Protein AF-A0A9P3KGU1-F1 (afdb_monomer_lite)

pLDDT: mean 82.32, std 16.44, range [38.66, 97.94]

Sequence (308 aa):
MDELFSKAIDALDSSLNEFPSSSADAAAAAAAAGGTSAAAASATASLLQDMEALQDATLPPSAIDAAKRVLSAWEEIDLEGKKSAWDALGLAISQHQETSSKNRRSLAEQTKAFKSSGGEKKDFAPLLKAYQAEIDSITKRAKHAEGAYLGVYQALYDAPDVLPLLRSFVPVATRVAGAEQEARRLRQEMEIVRADAAAAKALQVAMHRLQERNTELEEHLGEKVREAVEEKAVEMEARMGVFRQREAELEARIREGLENLAAMQRANEAMQGVVFEANARMEEERASKQHEIDGLMEEIERSQVRRV

Foldseek 3Di:
DVVVVVVVVVVVVVVVVPDDPPPPVVVVVVVVVCVVVVVVVVVVVVVVVVVVVVLVPADPPVNLVVLVVVLVVLVVPPLVVCLVVLVVVLVVLVVVVVVLVVVVVVVVVVVVVCVVVPPDDPVVVVVVVVVVVVSVVVVVVSVVVSVVSVVVSVVSVPDDRCNVVSVVVSVVSVVVNVVSVVVVVVVVVVVVVVVVVVVVVVVVVVVVVVVVVVVVVVVVVVVVVVVVVVVVVVVVVVVVVVVVVVVVVVVVVVVVVVVVVVVVVVVVVVVVVVVVVVVVVVVVVVVVVVVVVVVVVVVVVVVVVVVD

Radius of gyration: 75.5 Å; chains: 1; bounding box: 164×42×224 Å

Secondary structure (DSSP, 8-state):
-HHHHHHHHHHHHHHHH-S---HHHHHHHHHHH-TTHHHHHHHHHHHHHHHHHHHS-PPPHHHHHHHHHHHHHHHHH-HHHHHHHHHHHHHHHHHHHHHHHHHHHHHHHHHHHHHHTT---TTHHHHHHHHHHHHHHHHHHHHHHHHHHHHHHHHHHSS---HHHHHHHHHHHHHHHHHHHHHHHHHHHHHHHHHHHHHHHHHHHHHHHHHHHHHHHHHHHHHHHHHHHHHHHHHHHHHHHHHHHHHHHHHHHHHHHHHHHHHHHHHHHHHHHHHHHHHHHHHHHHHHHHHHHHHHHHHHHHHHHTT-

Structure (mmCIF, N/CA/C/O backbone):
data_AF-A0A9P3KGU1-F1
#
_entry.id   AF-A0A9P3KGU1-F1
#
loop_
_atom_site.group_PDB
_atom_site.id
_atom_site.type_symbol
_atom_site.label_atom_id
_atom_site.label_alt_id
_atom_site.label_comp_id
_atom_site.label_asym_id
_atom_site.label_entity_id
_atom_site.label_seq_id
_atom_site.pdbx_PDB_ins_code
_atom_site.Cartn_x
_atom_site.Cartn_y
_atom_site.Cartn_z
_atom_site.occupancy
_atom_site.B_iso_or_equiv
_atom_site.auth_seq_id
_atom_site.auth_comp_id
_atom_site.auth_asym_id
_atom_site.auth_atom_id
_atom_site.pdbx_PDB_model_num
ATOM 1 N N . MET A 1 1 ? 30.149 28.097 -53.563 1.00 54.81 1 MET A N 1
ATOM 2 C CA . MET A 1 1 ? 29.763 26.883 -52.811 1.00 54.81 1 MET A CA 1
ATOM 3 C C . MET A 1 1 ? 29.022 27.248 -51.531 1.00 54.81 1 MET A C 1
ATOM 5 O O . MET A 1 1 ? 27.990 26.642 -51.284 1.00 54.81 1 MET A O 1
ATOM 9 N N . ASP A 1 2 ? 29.445 28.288 -50.808 1.00 61.78 2 ASP A N 1
ATOM 10 C CA . ASP A 1 2 ? 28.830 28.670 -49.523 1.00 61.78 2 ASP A CA 1
ATOM 11 C C . ASP A 1 2 ? 27.379 29.183 -49.611 1.00 61.78 2 ASP A C 1
ATOM 13 O O . ASP A 1 2 ? 26.556 28.832 -48.772 1.00 61.78 2 ASP A O 1
ATOM 17 N N . GLU A 1 3 ? 27.001 29.926 -50.659 1.00 65.31 3 GLU A N 1
ATOM 18 C CA . GLU A 1 3 ? 25.617 30.428 -50.798 1.00 65.31 3 GLU A CA 1
ATOM 19 C C . GLU A 1 3 ? 24.579 29.332 -51.088 1.00 65.31 3 GLU A C 1
ATOM 21 O O . GLU A 1 3 ? 23.423 29.445 -50.681 1.00 65.31 3 GLU A O 1
ATOM 26 N N . LEU A 1 4 ? 24.974 28.263 -51.787 1.00 64.44 4 LEU A N 1
ATOM 27 C CA . LEU A 1 4 ? 24.085 27.131 -52.074 1.00 64.44 4 LEU A CA 1
ATOM 28 C C . LEU A 1 4 ? 23.895 26.251 -50.837 1.00 64.44 4 LEU A C 1
ATOM 30 O O . LEU A 1 4 ? 22.791 25.770 -50.597 1.00 64.44 4 LEU A O 1
ATOM 34 N N . PHE A 1 5 ? 24.943 26.102 -50.024 1.00 67.50 5 PHE A N 1
ATOM 35 C CA . PHE A 1 5 ? 24.857 25.410 -48.741 1.00 67.50 5 PHE A CA 1
ATOM 36 C C . PHE A 1 5 ? 24.010 26.181 -47.726 1.00 67.50 5 PHE A C 1
ATOM 38 O O . PHE A 1 5 ? 23.178 25.571 -47.062 1.00 67.50 5 PHE A O 1
ATOM 45 N N . SER A 1 6 ? 24.141 27.511 -47.657 1.00 76.25 6 SER A N 1
ATOM 46 C CA . SER A 1 6 ? 23.301 28.331 -46.771 1.00 76.25 6 SER A CA 1
ATOM 47 C C . SER A 1 6 ? 21.823 28.241 -47.155 1.00 76.25 6 SER A C 1
ATOM 49 O O . SER A 1 6 ? 20.983 28.008 -46.296 1.00 76.25 6 SER A O 1
ATOM 51 N N . LYS A 1 7 ? 21.501 28.316 -48.454 1.00 73.38 7 LYS A N 1
ATOM 52 C CA . LYS A 1 7 ? 20.115 28.169 -48.932 1.00 73.38 7 LYS A CA 1
ATOM 53 C C . LYS A 1 7 ? 19.530 26.781 -48.671 1.00 73.38 7 LYS A C 1
ATOM 55 O O . LYS A 1 7 ? 18.332 26.673 -48.435 1.00 73.38 7 LYS A O 1
ATOM 60 N N . ALA A 1 8 ? 20.348 25.731 -48.715 1.00 67.12 8 ALA A N 1
ATOM 61 C CA . ALA A 1 8 ? 19.908 24.377 -48.390 1.00 67.12 8 ALA A CA 1
ATOM 62 C C . ALA A 1 8 ? 19.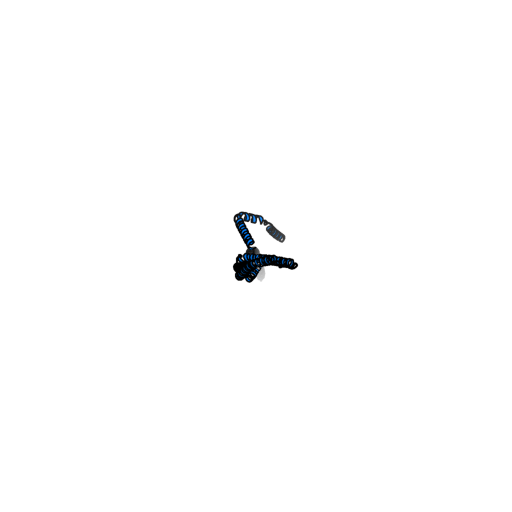626 24.205 -46.889 1.00 67.12 8 ALA A C 1
ATOM 64 O O . ALA A 1 8 ? 18.693 23.493 -46.530 1.00 67.12 8 ALA A O 1
ATOM 65 N N . ILE A 1 9 ? 20.393 24.879 -46.026 1.00 71.94 9 ILE A N 1
ATOM 66 C CA . ILE A 1 9 ? 20.179 24.886 -44.573 1.00 71.94 9 ILE A CA 1
ATOM 67 C C . ILE A 1 9 ? 18.927 25.697 -44.221 1.00 71.94 9 ILE A C 1
ATOM 69 O O . ILE A 1 9 ? 18.077 25.191 -43.495 1.00 71.94 9 ILE A O 1
ATOM 73 N N . ASP A 1 10 ? 18.748 26.880 -44.813 1.00 72.56 10 ASP A N 1
ATOM 74 C CA . ASP A 1 10 ? 17.560 27.715 -44.591 1.00 72.56 10 ASP A CA 1
ATOM 75 C C . ASP A 1 10 ? 16.274 27.037 -45.102 1.00 72.56 10 ASP A C 1
ATOM 77 O O . ASP A 1 10 ? 15.217 27.141 -44.481 1.00 72.56 10 ASP A O 1
ATOM 81 N N . ALA A 1 11 ? 16.354 26.285 -46.207 1.00 66.75 11 ALA A N 1
ATOM 82 C CA . ALA A 1 11 ? 15.237 25.478 -46.703 1.00 66.75 11 ALA A CA 1
ATOM 83 C C . ALA A 1 11 ? 14.917 24.285 -45.782 1.00 66.75 11 ALA A C 1
ATOM 85 O O . ALA A 1 11 ? 13.748 23.929 -45.630 1.00 66.75 11 ALA A O 1
ATOM 86 N N . LEU A 1 12 ? 15.932 23.690 -45.142 1.00 61.25 12 LEU A N 1
ATOM 87 C CA . LEU A 1 12 ? 15.746 22.621 -44.158 1.00 61.25 12 LEU A CA 1
ATOM 88 C C . LEU A 1 12 ? 15.083 23.150 -42.878 1.00 61.25 12 LEU A C 1
ATOM 90 O O . LEU A 1 12 ? 14.168 22.517 -42.359 1.00 61.25 12 LEU A O 1
ATOM 94 N N . ASP A 1 13 ? 15.504 24.325 -42.406 1.00 59.25 13 ASP A N 1
ATOM 95 C CA . ASP A 1 13 ? 14.960 24.963 -41.203 1.00 59.25 13 ASP A CA 1
ATOM 96 C C . ASP A 1 13 ? 13.535 25.494 -41.433 1.00 59.25 13 ASP A C 1
ATOM 98 O O . ASP A 1 13 ? 12.657 25.336 -40.583 1.00 59.25 13 ASP A O 1
ATOM 102 N N . SER A 1 14 ? 13.250 26.026 -42.629 1.00 59.38 14 SER A N 1
ATOM 103 C CA . SER A 1 14 ? 11.888 26.415 -43.022 1.00 59.38 14 SER A CA 1
ATOM 104 C C . SER A 1 14 ? 10.960 25.200 -43.137 1.00 59.38 14 SER A C 1
ATOM 106 O O . SER A 1 14 ? 9.802 25.273 -42.731 1.00 59.38 14 SER A O 1
ATOM 108 N N . SER A 1 15 ? 11.471 24.057 -43.614 1.00 51.00 15 SER A N 1
ATOM 109 C CA . SER A 1 15 ? 10.729 22.790 -43.664 1.00 51.00 15 SER A CA 1
ATOM 110 C C . SER A 1 15 ? 10.495 22.176 -42.278 1.00 51.00 15 SER A C 1
ATOM 112 O O . SER A 1 15 ? 9.557 21.393 -42.124 1.00 51.00 15 SER A O 1
ATOM 114 N N . LEU A 1 16 ? 11.323 22.498 -41.278 1.00 47.47 16 LEU A N 1
ATOM 115 C CA . LEU A 1 16 ? 11.105 22.085 -39.890 1.00 47.47 16 LEU A CA 1
ATOM 116 C C . LEU A 1 16 ? 10.052 22.949 -39.173 1.00 47.47 16 LEU A C 1
ATOM 118 O O . LEU A 1 16 ? 9.434 22.469 -38.223 1.00 47.47 16 LEU A O 1
ATOM 122 N N . ASN A 1 17 ? 9.818 24.184 -39.634 1.00 47.97 17 ASN A N 1
ATOM 123 C CA . ASN A 1 17 ? 8.899 25.144 -39.009 1.00 47.97 17 ASN A CA 1
ATOM 124 C C . ASN A 1 17 ? 7.489 25.200 -39.632 1.00 47.97 17 ASN A C 1
ATOM 126 O O . ASN A 1 17 ? 6.603 25.830 -39.058 1.00 47.97 17 ASN A O 1
ATOM 130 N N . GLU A 1 18 ? 7.247 24.532 -40.764 1.00 44.38 18 GLU A N 1
ATOM 131 C CA . GLU A 1 18 ? 5.931 24.465 -41.431 1.00 44.38 18 GLU A CA 1
ATOM 132 C C . GLU A 1 18 ? 5.152 23.167 -41.150 1.00 44.38 18 GLU A C 1
ATOM 134 O O . GLU A 1 18 ? 4.309 22.745 -41.943 1.00 44.38 18 GLU A O 1
ATOM 139 N N . PHE A 1 19 ? 5.367 22.531 -39.996 1.00 39.59 19 PHE A N 1
ATOM 140 C CA . PHE A 1 19 ? 4.433 21.506 -39.531 1.00 39.59 19 PHE A CA 1
ATOM 141 C C . PHE A 1 19 ? 3.296 22.145 -38.724 1.00 39.59 19 PHE A C 1
ATOM 143 O O . PHE A 1 19 ? 3.554 22.849 -37.744 1.00 39.59 19 PHE A O 1
ATOM 150 N N . PRO A 1 20 ? 2.026 21.908 -39.102 1.00 40.84 20 PRO A N 1
ATOM 151 C CA . PRO A 1 20 ? 0.890 22.506 -38.428 1.00 40.84 20 PRO A CA 1
ATOM 152 C C . PRO A 1 20 ? 0.842 22.017 -36.981 1.00 40.84 20 PRO A C 1
ATOM 154 O O . PRO A 1 20 ? 0.721 20.825 -36.695 1.00 40.84 20 PRO A O 1
ATOM 157 N N . SER A 1 21 ? 0.896 22.973 -36.061 1.00 48.22 21 SER A N 1
ATOM 158 C CA . SER A 1 21 ? 0.537 22.847 -34.655 1.00 48.22 21 SER A CA 1
ATOM 159 C C . SER A 1 21 ? -0.955 22.524 -34.520 1.00 48.22 21 SER A C 1
ATOM 161 O O . SER A 1 21 ? -1.756 23.345 -34.089 1.00 48.22 21 SER A O 1
ATOM 163 N N . SER A 1 22 ? -1.352 21.305 -34.883 1.00 46.66 22 SER A N 1
ATOM 164 C CA . SER A 1 22 ? -2.697 20.794 -34.629 1.00 46.66 22 SER A CA 1
ATOM 165 C C . SER A 1 22 ? -2.636 19.535 -33.769 1.00 46.66 22 SER A C 1
ATOM 167 O O . SER A 1 22 ? -2.909 18.417 -34.197 1.00 46.66 22 SER A O 1
ATOM 169 N N . SER A 1 23 ? -2.322 19.741 -32.486 1.00 46.16 23 SER A N 1
ATOM 170 C CA . SER A 1 23 ? -2.832 18.860 -31.428 1.00 46.16 23 SER A CA 1
ATOM 171 C C . SER A 1 23 ? -4.353 19.020 -31.245 1.00 46.16 23 SER A C 1
ATOM 173 O O . SER A 1 23 ? -4.970 18.233 -30.531 1.00 46.16 23 SER A O 1
ATOM 175 N N . ALA A 1 24 ? -4.966 20.005 -31.916 1.00 45.81 24 ALA A N 1
ATOM 176 C CA . ALA A 1 24 ? -6.397 20.277 -31.900 1.00 45.81 24 ALA A CA 1
ATOM 177 C C . ALA A 1 24 ? -7.207 19.295 -32.774 1.00 45.81 24 ALA A C 1
ATOM 179 O O . ALA A 1 24 ? -8.237 18.802 -32.318 1.00 45.81 24 ALA A O 1
ATOM 180 N N . ASP A 1 25 ? -6.726 18.917 -33.964 1.00 42.12 25 ASP A N 1
ATOM 181 C CA . ASP A 1 25 ? -7.473 18.024 -34.870 1.00 42.12 25 ASP A CA 1
ATOM 182 C C . ASP A 1 25 ? -7.283 16.537 -34.539 1.00 42.12 25 ASP A C 1
ATOM 184 O O . ASP A 1 25 ? -8.211 15.741 -34.694 1.00 42.12 25 ASP A O 1
ATOM 188 N N . ALA A 1 26 ? -6.129 16.156 -33.978 1.00 41.22 26 ALA A N 1
ATOM 189 C CA . ALA A 1 26 ? -5.926 14.807 -33.443 1.00 41.22 26 ALA A CA 1
ATOM 190 C C . ALA A 1 26 ? -6.773 14.556 -32.176 1.00 41.22 26 ALA A C 1
ATOM 192 O O . ALA A 1 26 ? -7.273 13.448 -31.971 1.00 41.22 26 ALA A O 1
ATOM 193 N N . ALA A 1 27 ? -6.998 15.592 -31.355 1.00 42.75 27 ALA A N 1
ATOM 194 C CA . ALA A 1 27 ? -7.889 15.522 -30.198 1.00 42.75 27 ALA A CA 1
ATOM 195 C C . ALA A 1 27 ? -9.378 15.506 -30.603 1.00 42.75 27 ALA A C 1
ATOM 197 O O . ALA A 1 27 ? -10.166 14.774 -30.002 1.00 42.75 27 ALA A O 1
ATOM 198 N N . ALA A 1 28 ? -9.765 16.238 -31.655 1.00 40.16 28 ALA A N 1
ATOM 199 C CA . ALA A 1 28 ? -11.139 16.255 -32.165 1.00 40.16 28 ALA A CA 1
ATOM 200 C C . ALA A 1 28 ? -11.545 14.931 -32.846 1.00 40.16 28 ALA A C 1
ATOM 202 O O . ALA A 1 28 ? -12.667 14.457 -32.654 1.00 40.16 28 ALA A O 1
ATOM 203 N N . ALA A 1 29 ? -10.627 14.278 -33.570 1.00 38.66 29 ALA A N 1
ATOM 204 C CA . ALA A 1 29 ? -10.878 12.973 -34.187 1.00 38.66 29 ALA A CA 1
ATOM 205 C C . ALA A 1 29 ? -10.942 11.822 -33.159 1.00 38.66 29 ALA A C 1
ATOM 207 O O . ALA A 1 29 ? -11.739 10.896 -33.318 1.00 38.66 29 ALA A O 1
ATOM 208 N N . ALA A 1 30 ? -10.174 11.900 -32.063 1.00 40.41 30 ALA A N 1
ATOM 209 C CA . ALA A 1 30 ? -10.255 10.935 -30.961 1.00 40.41 30 ALA A CA 1
ATOM 210 C C . ALA A 1 30 ? -11.527 11.113 -30.102 1.00 40.41 30 ALA A C 1
ATOM 212 O O . ALA A 1 30 ? -12.079 10.129 -29.604 1.00 40.41 30 ALA A O 1
ATOM 213 N N . ALA A 1 31 ? -12.041 12.344 -29.974 1.00 40.78 31 ALA A N 1
ATOM 214 C CA . ALA A 1 31 ? -13.275 12.642 -29.242 1.00 40.78 31 ALA A CA 1
ATOM 215 C C . ALA A 1 31 ? -14.547 12.137 -29.956 1.00 40.78 31 ALA A C 1
ATOM 217 O O . ALA A 1 31 ? -15.504 11.739 -29.292 1.00 40.78 31 ALA A O 1
ATOM 218 N N . ALA A 1 32 ? -14.556 12.086 -31.294 1.00 41.09 32 ALA A N 1
ATOM 219 C CA . ALA A 1 32 ? -15.716 11.646 -32.077 1.00 41.09 32 ALA A CA 1
ATOM 220 C C . ALA A 1 32 ? -15.904 10.112 -32.121 1.00 41.09 32 ALA A C 1
ATOM 222 O O . ALA A 1 32 ? -17.021 9.637 -32.315 1.00 41.09 32 ALA A O 1
ATOM 223 N N . ALA A 1 33 ? -14.843 9.327 -31.890 1.00 40.00 33 ALA A N 1
ATOM 224 C CA . ALA A 1 33 ? -14.896 7.859 -31.885 1.00 40.00 33 ALA A CA 1
ATOM 225 C C . ALA A 1 33 ? -15.122 7.240 -30.484 1.00 40.00 33 ALA A C 1
ATOM 227 O O . ALA A 1 33 ? -15.394 6.046 -30.371 1.00 40.00 33 ALA A O 1
ATOM 228 N N . GLY A 1 34 ? -15.026 8.034 -29.409 1.00 41.69 34 GLY A N 1
ATOM 229 C CA . GLY A 1 34 ? -15.048 7.565 -28.014 1.00 41.69 34 GLY A CA 1
ATOM 230 C C . GLY A 1 34 ? -16.409 7.594 -27.300 1.00 41.69 34 GLY A C 1
ATOM 231 O O . GLY A 1 34 ? -16.473 7.269 -26.112 1.00 41.69 34 GLY A O 1
ATOM 232 N N . GLY A 1 35 ? -17.493 7.972 -27.987 1.00 39.00 35 GLY A N 1
ATOM 233 C CA . GLY A 1 35 ? -18.779 8.356 -27.378 1.00 39.00 35 GLY A CA 1
ATOM 234 C C . GLY A 1 35 ? -19.490 7.297 -26.520 1.00 39.00 35 GLY A C 1
ATOM 235 O O . GLY A 1 35 ? -20.282 7.652 -25.653 1.00 39.00 35 GLY A O 1
ATOM 236 N N . THR A 1 36 ? -19.186 6.010 -26.689 1.00 43.56 36 THR A N 1
ATOM 237 C CA . THR A 1 36 ? -19.744 4.916 -25.867 1.00 43.56 36 THR A CA 1
ATOM 238 C C . THR A 1 36 ? -18.757 4.353 -24.839 1.00 43.56 36 THR A C 1
ATOM 240 O O . THR A 1 36 ? -19.175 3.694 -23.891 1.00 43.56 36 THR A O 1
ATOM 243 N N . SER A 1 37 ? -17.464 4.667 -24.966 1.00 49.47 37 SER A N 1
ATOM 244 C CA . SER A 1 37 ? -16.411 4.275 -24.018 1.00 49.47 37 SER A CA 1
ATOM 245 C C . SER A 1 37 ? -16.217 5.320 -22.916 1.00 49.47 37 SER A C 1
ATOM 247 O O . SER A 1 37 ? -16.028 4.962 -21.759 1.00 49.47 37 SER A O 1
ATOM 249 N N . ALA A 1 38 ? -16.357 6.613 -23.227 1.00 46.38 38 ALA A N 1
ATOM 250 C CA . ALA A 1 38 ? -16.144 7.697 -22.266 1.00 46.38 38 ALA A CA 1
ATOM 251 C C . ALA A 1 38 ? -17.172 7.708 -21.121 1.00 46.38 38 ALA A C 1
ATOM 253 O O . ALA A 1 38 ? -16.806 7.962 -19.978 1.00 46.38 38 ALA A O 1
ATOM 254 N N . ALA A 1 39 ? -18.439 7.378 -21.396 1.00 49.50 39 ALA A N 1
ATOM 255 C CA . ALA A 1 39 ? -19.478 7.282 -20.368 1.00 49.50 39 ALA A CA 1
ATOM 256 C C . ALA A 1 39 ? -19.294 6.047 -19.468 1.00 49.50 39 ALA A C 1
ATOM 258 O O . ALA A 1 39 ? -19.493 6.136 -18.261 1.00 49.50 39 ALA A O 1
ATOM 259 N N . ALA A 1 40 ? -18.854 4.917 -20.035 1.00 49.00 40 ALA A N 1
ATOM 260 C CA . ALA A 1 40 ? -18.518 3.719 -19.267 1.00 49.00 40 ALA A CA 1
ATOM 261 C C . ALA A 1 40 ? -17.247 3.931 -18.429 1.00 49.00 40 ALA A C 1
ATOM 263 O O . ALA A 1 40 ? -17.255 3.613 -17.248 1.00 49.00 40 ALA A O 1
ATOM 264 N N . ALA A 1 41 ? -16.209 4.551 -19.004 1.00 54.31 41 ALA A N 1
ATOM 265 C CA . ALA A 1 41 ? -14.972 4.925 -18.322 1.00 54.31 41 ALA A CA 1
ATOM 266 C C . ALA A 1 41 ? -15.216 5.956 -17.207 1.00 54.31 41 ALA A C 1
ATOM 268 O O . ALA A 1 41 ? -14.661 5.824 -16.120 1.00 54.31 41 ALA A O 1
ATOM 269 N N . SER A 1 42 ? -16.087 6.942 -17.445 1.00 54.00 42 SER A N 1
ATOM 270 C CA . SER A 1 42 ? -16.499 7.946 -16.458 1.00 54.00 42 SER A CA 1
ATOM 271 C C . SER A 1 42 ? -17.366 7.347 -15.349 1.00 54.00 42 SER A C 1
ATOM 273 O O . SER A 1 42 ? -17.146 7.670 -14.187 1.00 54.00 42 SER A O 1
ATOM 275 N N . ALA A 1 43 ? -18.278 6.421 -15.665 1.00 59.59 43 ALA A N 1
ATOM 276 C CA . ALA A 1 43 ? -19.054 5.696 -14.661 1.00 59.59 43 ALA A CA 1
ATOM 277 C C . ALA A 1 43 ? -18.168 4.762 -13.821 1.00 59.59 43 ALA A C 1
ATOM 279 O O . ALA A 1 43 ? -18.328 4.703 -12.606 1.00 59.59 43 ALA A O 1
ATOM 280 N N . THR A 1 44 ? -17.186 4.087 -14.431 1.00 58.28 44 THR A N 1
ATOM 281 C CA . THR A 1 44 ? -16.198 3.286 -13.692 1.00 58.28 44 THR A CA 1
ATOM 282 C C . THR A 1 44 ? -15.234 4.144 -12.881 1.00 58.28 44 THR A C 1
ATOM 284 O O . THR A 1 44 ? -14.857 3.730 -11.792 1.00 58.28 44 THR A O 1
ATOM 287 N N . ALA A 1 45 ? -14.861 5.333 -13.364 1.00 61.09 45 ALA A N 1
ATOM 288 C CA . ALA A 1 45 ? -14.029 6.279 -12.625 1.00 61.09 45 ALA A CA 1
ATOM 289 C C . ALA A 1 45 ? -14.789 6.876 -11.435 1.00 61.09 45 ALA A C 1
ATOM 291 O O . ALA A 1 45 ? -14.236 6.937 -10.347 1.00 61.09 45 ALA A O 1
ATOM 292 N N . SER A 1 46 ? -16.069 7.222 -11.609 1.00 65.88 46 SER A N 1
ATOM 293 C CA . SER A 1 46 ? -16.935 7.689 -10.521 1.00 65.88 46 SER A CA 1
ATOM 294 C C . SER A 1 46 ? -17.161 6.591 -9.481 1.00 65.88 46 SER A C 1
ATOM 296 O O . SER A 1 46 ? -17.056 6.860 -8.296 1.00 65.88 46 SER A O 1
ATOM 298 N N . LEU A 1 47 ? -17.379 5.339 -9.903 1.00 61.81 47 LEU A N 1
ATOM 299 C CA . LEU A 1 47 ? -17.508 4.204 -8.982 1.00 61.81 47 LEU A CA 1
ATOM 300 C C . LEU A 1 47 ? -16.193 3.917 -8.235 1.00 61.81 47 LEU A C 1
ATOM 302 O O . LEU A 1 47 ? -16.219 3.600 -7.051 1.00 61.81 47 LEU A O 1
ATOM 306 N N . LEU A 1 48 ? -15.043 4.038 -8.910 1.00 63.41 48 LEU A N 1
ATOM 307 C CA . LEU A 1 48 ? -13.720 3.944 -8.285 1.00 63.41 48 LEU A CA 1
ATOM 308 C C . LEU A 1 48 ? -13.505 5.064 -7.267 1.00 63.41 48 LEU A C 1
ATOM 310 O O . LEU A 1 48 ? -13.034 4.785 -6.173 1.00 63.41 48 LEU A O 1
ATOM 314 N N . GLN A 1 49 ? -13.904 6.289 -7.602 1.00 63.03 49 GLN A N 1
ATOM 315 C CA . GLN A 1 49 ? -13.786 7.463 -6.743 1.00 63.03 49 GLN A CA 1
ATOM 316 C C . GLN A 1 49 ? -14.740 7.392 -5.537 1.00 63.03 49 GLN A C 1
ATOM 318 O O . GLN A 1 49 ? -14.354 7.749 -4.427 1.00 63.03 49 GLN A O 1
ATOM 323 N N . ASP A 1 50 ? -15.943 6.841 -5.715 1.00 61.03 50 ASP A N 1
ATOM 324 C CA . ASP A 1 50 ? -16.897 6.573 -4.633 1.00 61.03 50 ASP A CA 1
ATOM 325 C C . ASP A 1 50 ? -16.420 5.421 -3.727 1.00 61.03 50 ASP A C 1
ATOM 327 O O . ASP A 1 50 ? -16.559 5.479 -2.503 1.00 61.03 50 ASP A O 1
ATOM 331 N N . MET A 1 51 ? -15.798 4.382 -4.300 1.00 58.72 51 MET A N 1
ATOM 332 C CA . MET A 1 51 ? -15.137 3.315 -3.536 1.00 58.72 51 MET A CA 1
ATOM 333 C C . MET A 1 51 ? -13.910 3.825 -2.772 1.00 58.72 51 MET A C 1
ATOM 335 O O . MET A 1 51 ? -13.667 3.380 -1.651 1.00 58.72 51 MET A O 1
ATOM 339 N N . GLU A 1 52 ? -13.155 4.754 -3.355 1.00 59.72 52 GLU A N 1
ATOM 340 C CA . GLU A 1 52 ? -12.002 5.407 -2.734 1.00 59.72 52 GLU A CA 1
ATOM 341 C C . GLU A 1 52 ? -12.447 6.314 -1.574 1.00 59.72 52 GLU A C 1
ATOM 343 O O . GLU A 1 52 ? -11.882 6.238 -0.482 1.00 59.72 52 GLU A O 1
ATOM 348 N N . ALA A 1 53 ? -13.549 7.054 -1.743 1.00 55.56 53 ALA A N 1
ATOM 349 C CA . ALA A 1 53 ? -14.158 7.880 -0.699 1.00 55.56 53 ALA A CA 1
ATOM 350 C C . ALA A 1 53 ? -14.707 7.061 0.488 1.00 55.56 53 ALA A C 1
ATOM 352 O O . ALA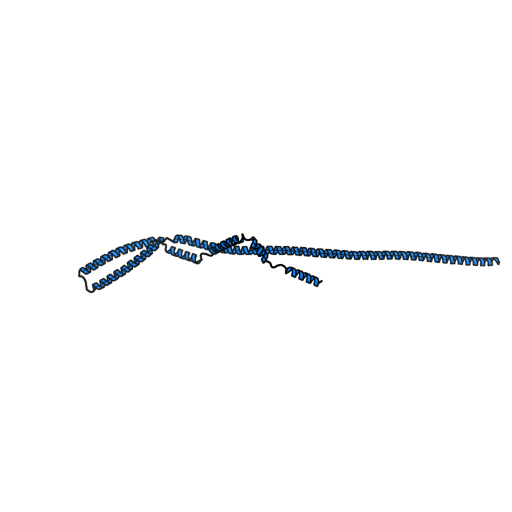 A 1 53 ? -14.567 7.467 1.642 1.00 55.56 53 ALA A O 1
ATOM 353 N N . LEU A 1 54 ? -15.286 5.880 0.239 1.00 53.34 54 LEU A N 1
ATOM 354 C CA . LEU A 1 54 ? -15.708 4.941 1.291 1.00 53.34 54 LEU A CA 1
ATOM 355 C C . LEU A 1 54 ? -14.526 4.277 2.026 1.00 53.34 54 LEU A C 1
ATOM 357 O O . LEU A 1 54 ? -14.701 3.787 3.139 1.00 53.34 54 LEU A O 1
ATOM 361 N N . GLN A 1 55 ? -13.329 4.262 1.432 1.00 55.50 55 GLN A N 1
ATOM 362 C CA . GLN A 1 55 ? -12.120 3.627 1.981 1.00 55.50 55 GLN A CA 1
ATOM 363 C C . GLN A 1 55 ? -11.211 4.584 2.763 1.00 55.50 55 GLN A C 1
ATOM 365 O O . GLN A 1 55 ? -10.303 4.137 3.473 1.00 55.50 55 GLN A O 1
ATOM 370 N N . ASP A 1 56 ? -11.462 5.889 2.680 1.00 53.41 56 ASP A N 1
ATOM 371 C CA . ASP A 1 56 ? -10.795 6.889 3.519 1.00 53.41 56 ASP A CA 1
ATOM 372 C C . ASP A 1 56 ? -11.417 7.007 4.923 1.00 53.41 56 ASP A C 1
ATOM 374 O O . ASP A 1 56 ? -10.824 7.590 5.834 1.00 53.41 56 ASP A O 1
ATOM 378 N N . ALA A 1 57 ? -12.557 6.343 5.149 1.00 57.25 57 ALA A N 1
ATOM 379 C CA . ALA A 1 57 ? -13.173 6.139 6.459 1.00 57.25 57 ALA A CA 1
ATOM 380 C C . ALA A 1 57 ? -12.398 5.107 7.306 1.00 57.25 57 ALA A C 1
ATOM 382 O O . ALA A 1 57 ? -12.940 4.104 7.762 1.00 57.25 57 ALA A O 1
ATOM 383 N N . THR A 1 58 ? -11.106 5.349 7.519 1.00 62.62 58 THR A N 1
ATOM 384 C CA . THR A 1 58 ? -10.274 4.548 8.426 1.00 62.62 58 THR A CA 1
ATOM 385 C C . THR A 1 58 ? -10.778 4.672 9.855 1.00 62.62 58 THR A C 1
ATOM 387 O O . THR A 1 58 ? -10.988 5.785 10.347 1.00 62.62 58 THR A O 1
ATOM 390 N N . LEU A 1 59 ? -10.866 3.548 10.568 1.00 64.88 59 LEU A N 1
ATOM 391 C CA . LEU A 1 59 ? -10.964 3.580 12.025 1.00 64.88 59 LEU A CA 1
ATOM 392 C C . LEU A 1 59 ? -9.706 4.268 12.576 1.00 64.88 59 LEU A C 1
ATOM 394 O O . LEU A 1 59 ? -8.598 3.760 12.380 1.00 64.88 59 LEU A O 1
ATOM 398 N N . PRO A 1 60 ? -9.830 5.421 13.258 1.00 70.94 60 PRO A N 1
ATOM 399 C CA . PRO A 1 60 ? -8.657 6.102 13.764 1.00 70.94 60 PRO A CA 1
ATOM 400 C C . PRO A 1 60 ? -7.989 5.222 14.834 1.00 70.94 60 PRO A C 1
ATOM 402 O O . PRO A 1 60 ? -8.693 4.609 15.645 1.00 70.94 60 PRO A O 1
ATOM 405 N N . PRO A 1 61 ? -6.646 5.183 14.908 1.00 69.69 61 PRO A N 1
ATOM 406 C CA . PRO A 1 61 ? -5.927 4.406 15.924 1.00 69.69 61 PRO A CA 1
ATOM 407 C C . PRO A 1 61 ? -6.402 4.728 17.350 1.00 69.69 61 PRO A C 1
ATOM 409 O O . PRO A 1 61 ? -6.533 3.845 18.197 1.00 69.69 61 PRO A O 1
ATOM 412 N N . SER A 1 62 ? -6.786 5.990 17.577 1.00 78.44 62 SER A N 1
ATOM 413 C CA . SER A 1 62 ? -7.355 6.475 18.835 1.00 78.44 62 SER A CA 1
ATOM 414 C C . SER A 1 62 ? -8.666 5.785 19.235 1.00 78.44 62 SER A C 1
ATOM 416 O O . SER A 1 62 ? -8.923 5.642 20.432 1.00 78.44 62 SER A O 1
ATOM 418 N N . ALA A 1 63 ? -9.478 5.327 18.276 1.00 83.50 63 ALA A N 1
ATOM 419 C CA . ALA A 1 63 ? -10.721 4.605 18.541 1.00 83.50 63 ALA A CA 1
ATOM 420 C C . ALA A 1 63 ? -10.460 3.163 18.989 1.00 83.50 63 ALA A C 1
ATOM 422 O O . ALA A 1 63 ? -11.141 2.673 19.888 1.00 83.50 63 ALA A O 1
ATOM 423 N N . ILE A 1 64 ? -9.443 2.499 18.432 1.00 87.00 64 ILE A N 1
ATOM 424 C CA . ILE A 1 64 ? -9.043 1.151 18.862 1.00 87.00 64 ILE A CA 1
ATOM 425 C C . ILE A 1 64 ? -8.473 1.206 20.281 1.00 87.00 64 ILE A C 1
ATOM 427 O O . ILE A 1 64 ? -8.823 0.382 21.125 1.00 87.00 64 ILE A O 1
ATOM 431 N N . ASP A 1 65 ? -7.654 2.211 20.585 1.00 88.19 65 ASP A N 1
ATOM 432 C CA . ASP A 1 65 ? -7.112 2.396 21.933 1.00 88.19 65 ASP A CA 1
ATOM 433 C C . ASP A 1 65 ? -8.185 2.832 22.942 1.00 88.19 65 ASP A C 1
ATOM 435 O O . ASP A 1 65 ? -8.141 2.453 24.114 1.00 88.19 65 ASP A O 1
ATOM 439 N N . ALA A 1 66 ? -9.195 3.592 22.510 1.00 89.56 66 ALA A N 1
ATOM 440 C CA . ALA A 1 66 ? -10.395 3.825 23.312 1.00 89.56 66 ALA A CA 1
ATOM 441 C C . ALA A 1 66 ? -11.162 2.516 23.572 1.00 89.56 66 ALA A C 1
ATOM 443 O O . ALA A 1 66 ? -11.490 2.238 24.722 1.00 89.56 66 ALA A O 1
ATOM 444 N N . ALA A 1 67 ? -11.370 1.677 22.554 1.00 89.69 67 ALA A N 1
ATOM 445 C CA . ALA A 1 67 ? -12.053 0.392 22.698 1.00 89.69 67 ALA A CA 1
ATOM 446 C C . ALA A 1 67 ? -11.307 -0.572 23.636 1.00 89.69 67 ALA A C 1
ATOM 448 O O . ALA A 1 67 ? -11.942 -1.235 24.451 1.00 89.69 67 ALA A O 1
ATOM 449 N N . LYS A 1 68 ? -9.968 -0.603 23.592 1.00 91.19 68 LYS A N 1
ATOM 450 C CA . LYS A 1 68 ? -9.138 -1.367 24.543 1.00 91.19 68 LYS A CA 1
ATOM 451 C C . LYS A 1 68 ? -9.313 -0.880 25.980 1.00 91.19 68 LYS A C 1
ATOM 453 O O . LYS A 1 68 ? -9.495 -1.695 26.874 1.00 91.19 68 LYS A O 1
ATOM 458 N N . ARG A 1 69 ? -9.300 0.440 26.204 1.00 91.88 69 ARG A N 1
ATOM 459 C CA . ARG A 1 69 ? -9.536 1.023 27.539 1.00 91.88 69 ARG A CA 1
ATOM 460 C C . ARG A 1 69 ? -10.924 0.685 28.070 1.00 91.88 69 ARG A C 1
ATOM 462 O O . ARG A 1 69 ? -11.057 0.334 29.237 1.00 91.88 69 ARG A O 1
ATOM 469 N N . VAL A 1 70 ? -11.938 0.769 27.210 1.00 91.88 70 VAL A N 1
ATOM 470 C CA . VAL A 1 70 ? -13.311 0.379 27.549 1.00 91.88 70 VAL A CA 1
ATOM 471 C C . VAL A 1 70 ? -13.362 -1.109 27.896 1.00 91.88 70 VAL A C 1
ATOM 473 O O . VAL A 1 70 ? -13.894 -1.451 28.944 1.00 91.88 70 VAL A O 1
ATOM 476 N N . LEU A 1 71 ? -12.752 -1.981 27.089 1.00 92.75 71 LEU A N 1
ATOM 477 C CA . LEU A 1 71 ? -12.665 -3.415 27.373 1.00 92.75 71 LEU A CA 1
ATOM 478 C C . LEU A 1 71 ? -12.054 -3.682 28.756 1.00 92.75 71 LEU A C 1
ATOM 480 O O . LEU A 1 71 ? -12.695 -4.346 29.562 1.00 92.75 71 LEU A O 1
ATOM 484 N N . SER A 1 72 ? -10.884 -3.114 29.064 1.00 92.12 72 SER A N 1
ATOM 485 C CA . SER A 1 72 ? -10.241 -3.292 30.373 1.00 92.12 72 SER A CA 1
ATOM 486 C C . SER A 1 72 ? -11.119 -2.804 31.531 1.00 92.12 72 SER A C 1
ATOM 488 O O . SER A 1 72 ? -11.246 -3.498 32.534 1.00 92.12 72 SER A O 1
ATOM 490 N N . ALA A 1 73 ? -11.787 -1.656 31.380 1.00 91.69 73 ALA A N 1
ATOM 491 C CA . ALA A 1 73 ? -12.689 -1.140 32.407 1.00 91.69 73 ALA A CA 1
ATOM 492 C C . ALA A 1 73 ? -13.887 -2.074 32.657 1.00 91.69 73 ALA A C 1
ATOM 494 O O . ALA A 1 73 ? -14.250 -2.316 33.805 1.00 91.69 73 ALA A O 1
ATOM 495 N N . TRP A 1 74 ? -14.496 -2.630 31.605 1.00 90.50 74 TRP A N 1
ATOM 496 C CA . TRP A 1 74 ? -15.601 -3.583 31.766 1.00 90.50 74 TRP A CA 1
ATOM 497 C C . TRP A 1 74 ? -15.136 -4.943 32.302 1.00 90.50 74 TRP A C 1
ATOM 499 O O . TRP A 1 74 ? -15.893 -5.586 33.029 1.00 90.50 74 TRP A O 1
ATOM 509 N N . GLU A 1 75 ? -13.898 -5.362 32.018 1.00 90.94 75 GLU A N 1
ATOM 510 C CA . GLU A 1 75 ? -13.307 -6.572 32.610 1.00 90.94 75 GLU A CA 1
ATOM 511 C C . GLU A 1 75 ? -13.105 -6.418 34.122 1.00 90.94 75 GLU A C 1
ATOM 513 O O . GLU A 1 75 ? -13.398 -7.344 34.872 1.00 90.94 75 GLU A O 1
ATOM 518 N N . GLU A 1 76 ? -12.682 -5.240 34.587 1.00 89.81 76 GLU A N 1
ATOM 519 C CA . GLU A 1 76 ? -12.579 -4.922 36.021 1.00 89.81 76 GLU A CA 1
ATOM 520 C C . GLU A 1 76 ? -13.949 -4.767 36.702 1.00 89.81 76 GLU A C 1
ATOM 522 O O . GLU A 1 76 ? -14.110 -5.018 37.907 1.00 89.81 76 GLU A O 1
ATOM 527 N N . ILE A 1 77 ? -14.965 -4.328 35.951 1.00 87.75 77 ILE A N 1
ATOM 528 C CA . ILE A 1 77 ? -16.328 -4.253 36.470 1.00 87.75 77 ILE A CA 1
ATOM 529 C C . ILE A 1 77 ? -16.878 -5.657 36.727 1.00 87.75 77 ILE A C 1
ATOM 531 O O . ILE A 1 77 ? -17.520 -5.806 37.761 1.00 87.75 77 ILE A O 1
ATOM 535 N N . ASP A 1 78 ? -16.609 -6.649 35.874 1.00 87.19 78 ASP A N 1
ATOM 536 C CA . ASP A 1 78 ? -17.101 -8.032 36.018 1.00 87.19 78 ASP A CA 1
ATOM 537 C C . ASP A 1 78 ? -18.581 -8.081 36.433 1.00 87.19 78 ASP A C 1
ATOM 539 O O . ASP A 1 78 ? -18.958 -8.424 37.559 1.00 87.19 78 ASP A O 1
ATOM 543 N N . LEU A 1 79 ? -19.432 -7.610 35.524 1.00 84.25 79 LEU A N 1
ATOM 544 C CA . LEU A 1 79 ? -20.828 -7.326 35.833 1.00 84.25 79 LEU A CA 1
ATOM 545 C C . LEU A 1 79 ? -21.589 -8.584 36.253 1.00 84.25 79 LEU A C 1
ATOM 547 O O . LEU A 1 79 ? -22.348 -8.552 37.219 1.00 84.25 79 LEU A O 1
ATOM 551 N N . GLU A 1 80 ? -21.329 -9.698 35.574 1.00 83.50 80 GLU A N 1
ATOM 552 C CA . GLU A 1 80 ? -21.954 -10.984 35.868 1.00 83.50 80 GLU A CA 1
ATOM 553 C C . GLU A 1 80 ? -21.517 -11.524 37.239 1.00 83.50 80 GLU A C 1
ATOM 555 O O . GLU A 1 80 ? -22.357 -11.981 38.016 1.00 83.50 80 GLU A O 1
ATOM 560 N N . GLY A 1 81 ? -20.233 -11.381 37.594 1.00 85.56 81 GLY A N 1
ATOM 561 C CA . GLY A 1 81 ? -19.731 -11.737 38.923 1.00 85.56 81 GLY A CA 1
ATOM 562 C C . GLY A 1 81 ? -20.295 -10.855 40.043 1.00 85.56 81 GLY A C 1
ATOM 563 O O . GLY A 1 81 ? -20.566 -11.341 41.145 1.00 85.56 81 GLY A O 1
ATOM 564 N N . LYS A 1 82 ? -20.538 -9.564 39.776 1.00 87.00 82 LYS A N 1
ATOM 565 C CA . LYS A 1 82 ? -21.077 -8.619 40.772 1.00 87.00 82 LYS A CA 1
ATOM 566 C C . LYS A 1 82 ? -22.590 -8.701 40.970 1.00 87.00 82 LYS A C 1
ATOM 568 O O . LYS A 1 82 ? -23.041 -8.353 42.064 1.00 87.00 82 LYS A O 1
ATOM 573 N N . LYS A 1 83 ? -23.367 -9.203 39.999 1.00 87.56 83 LYS A N 1
ATOM 574 C CA . LYS A 1 83 ? -24.834 -9.354 40.120 1.00 87.56 83 LYS A CA 1
ATOM 575 C C . LYS A 1 83 ? -25.244 -10.099 41.391 1.00 87.56 83 LYS A C 1
ATOM 577 O O . LYS A 1 83 ? -26.054 -9.585 42.153 1.00 87.56 83 LYS A O 1
ATOM 582 N N . SER A 1 84 ? -24.603 -11.230 41.699 1.00 87.75 84 SER A N 1
ATOM 583 C CA . SER A 1 84 ? -24.917 -12.005 42.912 1.00 87.75 84 SER A CA 1
ATOM 584 C C . SER A 1 84 ? -24.642 -11.234 44.213 1.00 87.75 84 SER A C 1
ATOM 586 O O . SER A 1 84 ? -25.416 -11.325 45.168 1.00 87.75 84 SER A O 1
ATOM 588 N N . ALA A 1 85 ? -23.564 -10.444 44.259 1.00 88.44 85 ALA A N 1
ATOM 589 C CA . ALA A 1 85 ? -23.255 -9.608 45.418 1.00 88.44 85 ALA A CA 1
ATOM 590 C C . ALA A 1 85 ? -24.262 -8.455 45.573 1.00 88.44 85 ALA A C 1
ATOM 592 O O . ALA A 1 85 ? -24.651 -8.114 46.692 1.00 88.44 85 ALA A O 1
ATOM 593 N N . TRP A 1 86 ? -24.705 -7.865 44.462 1.00 89.69 86 TRP A N 1
ATOM 594 C CA . TRP A 1 86 ? -25.726 -6.822 44.467 1.00 89.69 86 TRP A CA 1
ATOM 595 C C . TRP A 1 86 ? -27.119 -7.353 44.824 1.00 89.69 86 TRP A C 1
ATOM 597 O O . TRP A 1 86 ? -27.818 -6.696 45.589 1.00 89.69 86 TRP A O 1
ATOM 607 N N . ASP A 1 87 ? -27.488 -8.560 44.387 1.00 90.25 87 ASP A N 1
ATOM 608 C CA . ASP A 1 87 ? -28.720 -9.240 44.810 1.00 90.25 87 ASP A CA 1
ATOM 609 C C . ASP A 1 87 ? -28.764 -9.418 46.336 1.00 90.25 87 ASP A C 1
ATOM 611 O O . ASP A 1 87 ? -29.765 -9.104 46.989 1.00 90.25 87 ASP A O 1
ATOM 615 N N . ALA A 1 88 ? -27.651 -9.858 46.934 1.00 91.81 88 ALA A N 1
ATOM 616 C CA . ALA A 1 88 ? -27.540 -10.005 48.384 1.00 91.81 88 ALA A CA 1
ATOM 617 C C . ALA A 1 88 ? -27.694 -8.660 49.120 1.00 91.81 88 ALA A C 1
ATOM 619 O O . ALA A 1 88 ? -28.377 -8.584 50.146 1.00 91.81 88 ALA A O 1
ATOM 620 N N . LEU A 1 89 ? -27.101 -7.586 48.586 1.00 91.19 89 LEU A N 1
ATOM 621 C CA . LEU A 1 89 ? -27.249 -6.230 49.124 1.00 91.19 89 LEU A CA 1
ATOM 622 C C . LEU A 1 89 ? -28.683 -5.706 48.981 1.00 91.19 89 LEU A C 1
ATOM 624 O O . LEU A 1 89 ? -29.217 -5.136 49.932 1.00 91.19 89 LEU A O 1
ATOM 628 N N . GLY A 1 90 ? -29.329 -5.931 47.835 1.00 90.62 90 GLY A N 1
ATOM 629 C CA . GLY A 1 90 ? -30.725 -5.567 47.601 1.00 90.62 90 GLY A CA 1
ATOM 630 C C . GLY A 1 90 ? -31.669 -6.249 48.593 1.00 90.62 90 GLY A C 1
ATOM 631 O O . GLY A 1 90 ? -32.527 -5.593 49.191 1.00 90.62 90 GLY A O 1
ATOM 632 N N . LEU A 1 91 ? -31.454 -7.543 48.857 1.00 91.00 91 LEU A N 1
ATOM 633 C CA . LEU A 1 91 ? -32.214 -8.286 49.861 1.00 91.00 91 LEU A CA 1
ATOM 634 C C . LEU A 1 91 ? -31.997 -7.723 51.274 1.00 91.00 91 LEU A C 1
ATOM 636 O O . LEU A 1 91 ? -32.967 -7.517 52.008 1.00 91.00 91 LEU A O 1
ATOM 640 N N . ALA A 1 92 ? -30.748 -7.433 51.647 1.00 92.06 92 ALA A N 1
ATOM 641 C CA . ALA A 1 92 ? -30.425 -6.838 52.943 1.00 92.06 92 ALA A CA 1
ATOM 642 C C . ALA A 1 92 ? -31.089 -5.461 53.119 1.00 92.06 92 ALA A C 1
ATOM 644 O O . ALA A 1 92 ? -31.682 -5.189 54.164 1.00 92.06 92 ALA A O 1
ATOM 645 N N . ILE A 1 93 ? -31.071 -4.611 52.086 1.00 92.31 93 ILE A N 1
ATOM 646 C CA . ILE A 1 93 ? -31.754 -3.308 52.095 1.00 92.31 93 ILE A CA 1
ATOM 647 C C . ILE A 1 93 ? -33.259 -3.489 52.308 1.00 92.31 93 ILE A C 1
ATOM 649 O O . ILE A 1 93 ? -33.832 -2.817 53.165 1.00 92.31 93 ILE A O 1
ATOM 653 N N . SER A 1 94 ? -33.897 -4.431 51.607 1.00 90.12 94 SER A N 1
ATOM 654 C CA . SER A 1 94 ? -35.325 -4.725 51.797 1.00 90.12 94 SER A CA 1
ATOM 655 C C . SER A 1 94 ? -35.638 -5.155 53.238 1.00 90.12 94 SER A C 1
ATOM 657 O O . SER A 1 94 ? -36.609 -4.685 53.838 1.00 90.12 94 SER A O 1
ATOM 659 N N . GLN A 1 95 ? -34.801 -6.009 53.835 1.00 92.62 95 GLN A N 1
ATOM 660 C CA . GLN A 1 95 ? -34.952 -6.437 55.232 1.00 92.62 95 GLN A CA 1
ATOM 661 C C . GLN A 1 95 ? -34.766 -5.270 56.218 1.00 92.62 95 GLN A C 1
ATOM 663 O O . GLN A 1 95 ? -35.527 -5.129 57.185 1.00 92.62 95 GLN A O 1
ATOM 668 N N . HIS A 1 96 ? -33.784 -4.397 55.973 1.00 90.44 96 HIS A N 1
ATOM 669 C CA . HIS A 1 96 ? -33.543 -3.203 56.784 1.00 90.44 96 HIS A CA 1
ATOM 670 C C . HIS A 1 96 ? -34.685 -2.187 56.674 1.00 90.44 96 HIS A C 1
ATOM 672 O O . HIS A 1 96 ? -35.088 -1.620 57.694 1.00 90.44 96 HIS A O 1
ATOM 678 N N . GLN A 1 97 ? -35.267 -2.008 55.487 1.00 90.25 97 GLN A N 1
ATOM 679 C CA . GLN A 1 97 ? -36.447 -1.169 55.276 1.00 90.25 97 GLN A CA 1
ATOM 680 C C . GLN A 1 97 ? -37.647 -1.664 56.085 1.00 90.25 97 GLN A C 1
ATOM 682 O 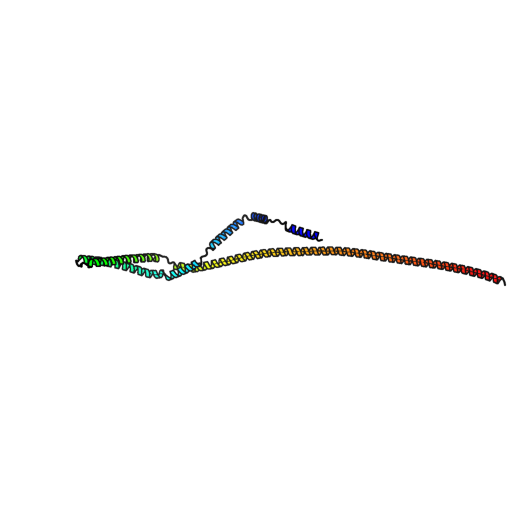O . GLN A 1 97 ? -38.301 -0.873 56.776 1.00 90.25 97 GLN A O 1
ATOM 687 N N . GLU A 1 98 ? -37.922 -2.970 56.048 1.00 90.75 98 GLU A N 1
ATOM 688 C CA . GLU A 1 98 ? -39.026 -3.567 56.799 1.00 90.75 98 GLU A CA 1
ATOM 689 C C . GLU A 1 98 ? -38.814 -3.421 58.314 1.00 90.75 98 GLU A C 1
ATOM 691 O O . GLU A 1 98 ? -39.710 -2.969 59.037 1.00 90.75 98 GLU A O 1
ATOM 696 N N . THR A 1 99 ? -37.605 -3.730 58.790 1.00 90.25 99 THR A N 1
ATOM 697 C CA . THR A 1 99 ? -37.232 -3.635 60.209 1.00 90.25 99 THR A CA 1
ATOM 698 C C . THR A 1 99 ? -37.306 -2.193 60.714 1.00 90.25 99 THR A C 1
ATOM 700 O O . THR A 1 99 ? -37.930 -1.923 61.740 1.00 90.25 99 THR A O 1
ATOM 703 N N . SER A 1 100 ? -36.747 -1.235 59.969 1.00 87.62 100 SER A N 1
ATOM 704 C CA . SER A 1 100 ? -36.794 0.196 60.297 1.00 87.62 100 SER A CA 1
ATOM 705 C C . SER A 1 100 ? -38.233 0.732 60.325 1.00 87.62 100 SER A C 1
ATOM 707 O O . SER A 1 100 ? -38.614 1.473 61.236 1.00 87.62 100 SER A O 1
ATOM 709 N N . SER A 1 101 ? -39.079 0.294 59.384 1.00 86.62 101 SER A N 1
ATOM 710 C CA . SER A 1 101 ? -40.506 0.646 59.332 1.00 86.62 101 SER A CA 1
ATOM 711 C C . SER A 1 101 ? -41.295 0.127 60.541 1.00 86.62 101 SER A C 1
ATOM 713 O O . SER A 1 101 ? -42.132 0.855 61.087 1.00 86.62 101 SER A O 1
ATOM 715 N N . LYS A 1 102 ? -41.030 -1.111 60.985 1.00 88.69 102 LYS A N 1
ATOM 716 C CA . LYS A 1 102 ? -41.629 -1.693 62.201 1.00 88.69 102 LYS A CA 1
ATOM 717 C C . LYS A 1 102 ? -41.140 -0.973 63.460 1.00 88.69 102 LYS A C 1
ATOM 719 O O . LYS A 1 102 ? -41.958 -0.552 64.278 1.00 88.69 102 LYS A O 1
ATOM 724 N N . ASN A 1 103 ? -39.829 -0.757 63.579 1.00 86.69 103 ASN A N 1
ATOM 725 C CA . ASN A 1 103 ? -39.222 -0.099 64.736 1.00 86.69 103 ASN A CA 1
ATOM 726 C C . ASN A 1 103 ? -39.713 1.341 64.897 1.00 86.69 103 ASN A C 1
ATOM 728 O O . ASN A 1 103 ? -40.052 1.736 66.011 1.00 86.69 103 ASN A O 1
ATOM 732 N N . ARG A 1 104 ? -39.838 2.115 63.807 1.00 86.69 104 ARG A N 1
ATOM 733 C CA . ARG A 1 104 ? -40.375 3.482 63.902 1.00 86.69 104 ARG A CA 1
ATOM 734 C C . ARG A 1 104 ? -41.833 3.495 64.363 1.00 86.69 104 ARG A C 1
ATOM 736 O O . ARG A 1 104 ? -42.190 4.336 65.185 1.00 86.69 104 ARG A O 1
ATOM 743 N N . ARG A 1 105 ? -42.666 2.572 63.866 1.00 86.62 105 ARG A N 1
ATOM 744 C CA . ARG A 1 105 ? -44.063 2.438 64.318 1.00 86.62 105 ARG A CA 1
ATOM 745 C C . ARG A 1 105 ? -44.139 2.146 65.818 1.00 86.62 105 ARG A C 1
ATOM 747 O O . ARG A 1 105 ? -44.799 2.892 66.534 1.00 86.62 105 ARG A O 1
ATOM 754 N N . SER A 1 106 ? -43.380 1.158 66.293 1.00 86.38 106 SER A N 1
ATOM 755 C CA . SER A 1 106 ? -43.293 0.821 67.722 1.00 86.38 106 SER A CA 1
ATOM 756 C C . SER A 1 106 ? -42.805 2.004 68.573 1.00 86.38 106 SER A C 1
ATOM 758 O O . SER A 1 106 ? -43.404 2.327 69.597 1.00 86.38 106 SER A O 1
ATOM 760 N N . LEU A 1 107 ? -41.772 2.727 68.119 1.00 85.62 107 LEU A N 1
ATOM 761 C CA . LEU A 1 107 ? -41.247 3.898 68.829 1.00 85.62 107 LEU A CA 1
ATOM 762 C C . LEU A 1 107 ? -42.293 5.020 68.939 1.00 85.62 107 LEU A C 1
ATOM 764 O O . LEU A 1 107 ? -42.430 5.643 69.993 1.00 85.62 107 LEU A O 1
ATOM 768 N N . ALA A 1 108 ? -43.053 5.274 67.868 1.00 84.56 108 ALA A N 1
ATOM 769 C CA . ALA A 1 108 ? -44.121 6.270 67.863 1.00 84.56 108 ALA A CA 1
ATOM 770 C C . ALA A 1 108 ? -45.255 5.900 68.839 1.00 84.56 108 ALA A C 1
ATOM 772 O O . ALA A 1 108 ? -45.738 6.767 69.572 1.00 84.56 108 ALA A O 1
ATOM 773 N N . GLU A 1 109 ? -45.639 4.621 68.897 1.00 85.75 109 GLU A N 1
ATOM 774 C CA . GLU A 1 109 ? -46.641 4.096 69.834 1.00 85.75 109 GLU A CA 1
ATOM 775 C C . GLU A 1 109 ? -46.182 4.214 71.293 1.00 85.75 109 GLU A C 1
ATOM 777 O O . GLU A 1 109 ? -46.909 4.777 72.115 1.00 85.75 109 GLU A O 1
ATOM 782 N N . GLN A 1 110 ? -44.956 3.778 71.608 1.00 83.38 110 GLN A N 1
ATOM 783 C CA . GLN A 1 110 ? -44.368 3.899 72.949 1.00 83.38 110 GLN A CA 1
ATOM 784 C C . GLN A 1 110 ? -44.258 5.364 73.390 1.00 83.38 110 GLN A C 1
ATOM 786 O O . GLN A 1 110 ? -44.596 5.708 74.523 1.00 83.38 110 GLN A O 1
ATOM 791 N N . THR A 1 111 ? -43.854 6.252 72.477 1.00 83.25 111 THR A N 1
ATOM 792 C CA . THR A 1 111 ? -43.754 7.690 72.758 1.00 83.25 111 THR A CA 1
ATOM 793 C C . THR A 1 111 ? -45.123 8.309 73.053 1.00 83.25 111 THR A C 1
ATOM 795 O O . THR A 1 111 ? -45.256 9.149 73.947 1.00 83.25 111 THR A O 1
ATOM 798 N N . LYS A 1 112 ? -46.163 7.893 72.321 1.00 82.38 112 LYS A N 1
ATOM 799 C CA . LYS A 1 112 ? -47.542 8.337 72.554 1.00 82.38 112 LYS A CA 1
ATOM 800 C C . LYS A 1 112 ? -48.065 7.834 73.902 1.00 82.38 112 LYS A C 1
ATOM 802 O O . LYS A 1 112 ? -48.623 8.627 74.654 1.00 82.38 112 LYS A O 1
ATOM 807 N N . ALA A 1 113 ? -47.833 6.560 74.222 1.00 80.94 113 ALA A N 1
ATOM 808 C CA . ALA A 1 113 ? -48.224 5.957 75.495 1.00 80.94 113 ALA A CA 1
ATOM 809 C C . ALA A 1 113 ? -47.562 6.657 76.695 1.00 80.94 113 ALA A C 1
ATOM 811 O O . ALA A 1 113 ? -48.251 6.997 77.655 1.00 80.94 113 ALA A O 1
ATOM 812 N N . PHE A 1 114 ? -46.262 6.961 76.605 1.00 79.62 114 PHE A N 1
ATOM 813 C CA . PHE A 1 114 ? -45.526 7.698 77.639 1.00 79.62 114 PHE A CA 1
ATOM 814 C C . PHE A 1 114 ? -46.079 9.114 77.867 1.00 79.62 114 PHE A C 1
ATOM 816 O O . PHE A 1 114 ? -46.230 9.559 79.004 1.00 79.62 114 PHE A O 1
ATOM 823 N N . LYS A 1 115 ? -46.432 9.827 76.789 1.00 76.56 115 LYS A N 1
ATOM 824 C CA . LYS A 1 115 ? -47.042 11.160 76.896 1.00 76.56 115 LYS A CA 1
ATOM 825 C C . LYS A 1 115 ? -48.422 11.109 77.565 1.00 76.56 115 LYS A C 1
ATOM 827 O O . LYS A 1 115 ? -48.770 12.011 78.321 1.00 76.56 115 LYS A O 1
ATOM 832 N N . SER A 1 116 ? -49.195 10.050 77.323 1.00 77.06 116 SER A N 1
ATOM 833 C CA . SER A 1 116 ? -50.517 9.849 77.928 1.00 77.06 116 SER A CA 1
ATOM 834 C C . SER A 1 116 ? -50.481 9.408 79.397 1.00 77.06 116 SER A C 1
ATOM 836 O O . SER A 1 116 ? -51.463 9.628 80.099 1.00 77.06 116 SER A O 1
ATOM 838 N N . SER A 1 117 ? -49.381 8.830 79.894 1.00 74.06 117 SER A N 1
ATOM 839 C CA . SER A 1 117 ? -49.269 8.354 81.284 1.00 74.06 117 SER A CA 1
ATOM 840 C C . SER A 1 117 ? -48.885 9.439 82.307 1.00 74.06 117 SER A C 1
ATOM 842 O O . SER A 1 117 ? -48.600 9.114 83.456 1.00 74.06 117 SER A O 1
ATOM 844 N N . GLY A 1 118 ? -48.853 10.721 81.919 1.00 64.12 118 GLY A N 1
ATOM 845 C CA . GLY A 1 118 ? -48.635 11.854 82.836 1.00 64.12 118 GLY A CA 1
ATOM 846 C C . GLY A 1 118 ? -47.197 12.041 83.345 1.00 64.12 118 GLY A C 1
ATOM 847 O O . GLY A 1 118 ? -46.976 12.824 84.264 1.00 64.12 118 GLY A O 1
ATOM 848 N N . GLY A 1 119 ? -46.209 11.352 82.762 1.00 61.03 119 GLY A N 1
ATOM 849 C CA . GLY A 1 119 ? -44.807 11.345 83.215 1.00 61.03 119 GLY A CA 1
ATOM 850 C C . GLY A 1 119 ? -43.924 12.516 82.748 1.00 61.03 119 GLY A C 1
ATOM 851 O O . GLY A 1 119 ? -42.700 12.422 82.835 1.00 61.03 119 GLY A O 1
ATOM 852 N N . GLU A 1 120 ? -44.488 13.601 82.208 1.00 62.12 120 GLU A N 1
ATOM 853 C CA . GLU A 1 120 ? -43.702 14.677 81.581 1.00 62.12 120 GLU A CA 1
ATOM 854 C C . GLU A 1 120 ? -43.023 15.608 82.611 1.00 62.12 120 GLU A C 1
ATOM 856 O O . GLU A 1 120 ? -43.672 16.378 83.318 1.00 62.12 120 GLU A O 1
ATOM 861 N N . LYS A 1 121 ? -41.681 15.619 82.631 1.00 65.88 121 LYS A N 1
ATOM 862 C CA . LYS A 1 121 ? -40.899 16.775 83.113 1.00 65.88 121 LYS A CA 1
ATOM 863 C C . LYS A 1 121 ? -40.900 17.852 82.016 1.00 65.88 121 LYS A C 1
ATOM 865 O O . LYS A 1 121 ? -40.690 17.518 80.851 1.00 65.88 121 LYS A O 1
ATOM 870 N N . LYS A 1 122 ? -41.088 19.133 82.369 1.00 67.56 122 LYS A N 1
ATOM 871 C CA . LYS A 1 122 ? -41.226 20.264 81.414 1.00 67.56 122 LYS A CA 1
ATOM 872 C C . LYS A 1 122 ? -40.115 20.347 80.348 1.00 67.56 122 LYS A C 1
ATOM 874 O O . LYS A 1 122 ? -40.411 20.690 79.208 1.00 67.56 122 LYS A O 1
ATOM 879 N N . ASP A 1 123 ? -38.882 19.967 80.683 1.00 70.88 123 ASP A N 1
ATOM 880 C CA . ASP A 1 123 ? -37.730 20.027 79.763 1.00 70.88 123 ASP A CA 1
ATOM 881 C C . ASP A 1 123 ? -37.613 18.810 78.823 1.00 70.88 123 ASP A C 1
ATOM 883 O O . ASP A 1 123 ? -36.858 18.830 77.852 1.00 70.88 123 ASP A O 1
ATOM 887 N N . PHE A 1 124 ? -38.376 17.741 79.068 1.00 79.75 124 PHE A N 1
ATOM 888 C CA . PHE A 1 124 ? -38.305 16.505 78.282 1.00 79.75 124 PHE A CA 1
ATOM 889 C C . PHE A 1 124 ? -39.033 16.618 76.933 1.00 79.75 124 PHE A C 1
ATOM 891 O O . PHE A 1 124 ? -38.582 16.071 75.927 1.00 79.75 124 PHE A O 1
ATOM 898 N N . ALA A 1 125 ? -40.138 17.364 76.886 1.00 77.81 125 ALA A N 1
ATOM 899 C CA . ALA A 1 125 ? -40.942 17.550 75.679 1.00 77.81 125 ALA A CA 1
ATOM 900 C C . ALA A 1 125 ? -40.177 18.181 74.487 1.00 77.81 125 ALA A C 1
ATOM 902 O O . ALA A 1 125 ? -40.301 17.656 73.374 1.00 77.81 125 ALA A O 1
ATOM 903 N N . PRO A 1 126 ? -39.392 19.271 74.650 1.00 81.81 126 PRO A N 1
ATOM 904 C CA . PRO A 1 126 ? -38.591 19.820 73.553 1.00 81.81 126 PRO A CA 1
ATOM 905 C C . PRO A 1 126 ? -37.452 18.885 73.118 1.00 81.81 126 PRO A C 1
ATOM 907 O O . PRO A 1 126 ? -37.223 18.744 71.917 1.00 81.81 126 PRO A O 1
ATOM 910 N N . LEU A 1 127 ? -36.795 18.188 74.053 1.00 81.81 127 LEU A N 1
ATOM 911 C CA . LEU A 1 127 ? -35.745 17.212 73.736 1.00 81.81 127 LEU A CA 1
ATOM 912 C C . LEU A 1 127 ? -36.294 16.040 72.907 1.00 81.81 127 LEU A C 1
ATOM 914 O O . LEU A 1 127 ? -35.719 15.674 71.886 1.00 81.81 127 LEU A O 1
ATOM 918 N N . LEU A 1 128 ? -37.447 15.495 73.299 1.00 83.88 128 LEU A N 1
ATOM 919 C CA . LEU A 1 128 ? -38.125 14.421 72.574 1.00 83.88 128 LEU A CA 1
ATOM 920 C C . LEU A 1 128 ? -38.487 14.837 71.140 1.00 83.88 128 LEU A C 1
ATOM 922 O O . LEU A 1 128 ? -38.302 14.054 70.210 1.00 83.88 128 LEU A O 1
ATOM 926 N N . LYS A 1 129 ? -38.955 16.077 70.940 1.00 83.56 129 LYS A N 1
ATOM 927 C CA . LYS A 1 129 ? -39.213 16.622 69.597 1.00 83.56 129 LYS A CA 1
ATOM 928 C C . LYS A 1 129 ? -37.938 16.724 68.755 1.00 83.56 129 LYS A C 1
ATOM 930 O O . LYS A 1 129 ? -37.991 16.417 67.568 1.00 83.56 129 LYS A O 1
ATOM 935 N N . ALA A 1 130 ? -36.809 17.124 69.345 1.00 81.56 130 ALA A N 1
ATOM 936 C CA . ALA A 1 130 ? -35.525 17.174 68.642 1.00 81.56 130 ALA A CA 1
ATOM 937 C C . ALA A 1 130 ? -35.056 15.772 68.206 1.00 81.56 130 ALA A C 1
ATOM 939 O O . ALA A 1 130 ? -34.678 15.593 67.051 1.00 81.56 130 ALA A O 1
ATOM 940 N N . TYR A 1 131 ? -35.175 14.760 69.077 1.00 88.12 131 TYR A N 1
ATOM 941 C CA . TYR A 1 131 ? -34.896 13.362 68.715 1.00 88.12 131 TYR A CA 1
ATOM 942 C C . TYR A 1 131 ? -35.819 12.848 67.603 1.00 88.12 131 TYR A C 1
ATOM 944 O O . TYR A 1 131 ? -35.354 12.175 66.688 1.00 88.12 131 TYR A O 1
ATOM 952 N N . GLN A 1 132 ? -37.115 13.174 67.644 1.00 86.88 132 GLN A N 1
ATOM 953 C CA . GLN A 1 132 ? -38.058 12.803 66.583 1.00 86.88 132 GLN A CA 1
ATOM 954 C C . GLN A 1 132 ? -37.679 13.427 65.236 1.00 86.88 132 GLN A C 1
ATOM 956 O O . GLN A 1 132 ? -37.616 12.716 64.235 1.00 86.88 132 GLN A O 1
ATOM 961 N N . ALA A 1 133 ? -37.374 14.729 65.222 1.00 86.25 133 ALA A N 1
ATOM 962 C CA . ALA A 1 133 ? -36.939 15.428 64.017 1.00 86.25 133 ALA A CA 1
ATOM 963 C C . ALA A 1 133 ? -35.652 14.820 63.432 1.00 86.25 133 ALA A C 1
ATOM 965 O O . ALA A 1 133 ? -35.560 14.639 62.218 1.00 86.25 133 ALA A O 1
ATOM 966 N N . GLU A 1 134 ? -34.692 14.445 64.283 1.00 90.06 134 GLU A N 1
ATOM 967 C CA . GLU A 1 134 ? -33.458 13.787 63.846 1.00 90.06 134 GLU A CA 1
ATOM 968 C C . GLU A 1 134 ? -33.723 12.382 63.284 1.00 90.06 134 GLU A C 1
ATOM 970 O O . GLU A 1 134 ? -33.244 12.049 62.203 1.00 90.06 134 GLU A O 1
ATOM 975 N N . ILE A 1 135 ? -34.553 11.568 63.944 1.00 89.12 135 ILE A N 1
ATOM 976 C CA . ILE A 1 135 ? -34.933 10.231 63.452 1.00 89.12 135 ILE A CA 1
ATOM 977 C C . ILE A 1 135 ? -35.639 10.323 62.090 1.00 89.12 135 ILE A C 1
ATOM 979 O O . ILE A 1 135 ? -35.364 9.529 61.179 1.00 89.12 135 ILE A O 1
ATOM 983 N N . ASP A 1 136 ? -36.533 11.296 61.918 1.00 88.00 136 ASP A N 1
ATOM 984 C CA . ASP A 1 136 ? -37.221 11.524 60.650 1.00 88.00 136 ASP A CA 1
ATOM 985 C C . ASP A 1 136 ? -36.260 12.003 59.555 1.00 88.00 136 ASP A C 1
ATOM 987 O O . ASP A 1 136 ? -36.327 11.499 58.429 1.00 88.00 136 ASP A O 1
ATOM 991 N N . SER A 1 137 ? -35.325 12.899 59.889 1.00 91.69 137 SER A N 1
ATOM 992 C CA . SER A 1 137 ? -34.254 13.355 58.995 1.00 91.69 137 SER A CA 1
ATOM 993 C C . SER A 1 137 ? -33.367 12.194 58.535 1.00 91.69 137 SER A C 1
ATOM 995 O O . SER A 1 137 ? -33.230 11.954 57.329 1.00 91.69 137 SER A O 1
ATOM 997 N N . ILE A 1 138 ? -32.853 11.398 59.482 1.00 90.94 138 ILE A N 1
ATOM 998 C CA . ILE A 1 138 ? -32.029 10.214 59.211 1.00 90.94 138 ILE A CA 1
ATOM 999 C C . ILE A 1 138 ? -32.781 9.257 58.303 1.00 90.94 138 ILE A C 1
ATOM 1001 O O . ILE A 1 138 ? -32.219 8.772 57.320 1.00 90.94 138 ILE A O 1
ATOM 1005 N N . THR A 1 139 ? -34.059 9.001 58.580 1.00 89.88 139 THR A N 1
ATOM 1006 C CA . THR A 1 139 ? -34.756 8.014 57.768 1.00 89.88 139 THR A CA 1
ATOM 1007 C C . THR A 1 139 ? -35.174 8.542 56.403 1.00 89.88 139 THR A C 1
ATOM 1009 O O . THR A 1 139 ? -35.263 7.766 55.454 1.00 89.88 139 THR A O 1
ATOM 1012 N N . LYS A 1 140 ? -35.436 9.845 56.261 1.00 91.94 140 LYS A N 1
ATOM 1013 C CA . LYS A 1 140 ? -35.643 10.448 54.940 1.00 91.94 140 LYS A CA 1
ATOM 1014 C C . LYS A 1 140 ? -34.372 10.313 54.098 1.00 91.94 140 LYS A C 1
ATOM 1016 O O . LYS A 1 140 ? -34.461 9.912 52.940 1.00 91.94 140 LYS A O 1
ATOM 1021 N N . ARG A 1 141 ? -33.202 10.569 54.698 1.00 92.88 141 ARG A N 1
ATOM 1022 C CA . ARG A 1 141 ? -31.894 10.372 54.059 1.00 92.88 141 ARG A CA 1
ATOM 1023 C C . ARG A 1 141 ? -31.646 8.904 53.696 1.00 92.88 141 ARG A C 1
ATOM 1025 O O . ARG A 1 141 ? -31.220 8.642 52.578 1.00 92.88 141 ARG A O 1
ATOM 1032 N N . ALA A 1 142 ? -31.965 7.965 54.589 1.00 93.81 142 ALA A N 1
ATOM 1033 C CA . ALA A 1 142 ? -31.829 6.528 54.335 1.00 93.81 142 ALA A CA 1
ATOM 1034 C C . ALA A 1 142 ? -32.716 6.067 53.169 1.00 93.81 142 ALA A C 1
ATOM 1036 O O . ALA A 1 142 ? -32.201 5.536 52.195 1.00 93.81 142 ALA A O 1
ATOM 1037 N N . LYS A 1 143 ? -34.019 6.386 53.193 1.00 91.50 143 LYS A N 1
ATOM 1038 C CA . LYS A 1 143 ? -34.948 6.053 52.097 1.00 91.50 143 LYS A CA 1
ATOM 1039 C C . LYS A 1 143 ? -34.502 6.621 50.752 1.00 91.50 143 LYS A C 1
ATOM 1041 O O . LYS A 1 143 ? -34.673 5.973 49.727 1.00 91.50 143 LYS A O 1
ATOM 1046 N N . HIS A 1 144 ? -33.960 7.839 50.749 1.00 92.19 144 HIS A N 1
ATOM 1047 C CA . HIS A 1 144 ? -33.437 8.445 49.531 1.00 92.19 144 HIS A CA 1
ATOM 1048 C C . HIS A 1 144 ? -32.202 7.697 49.009 1.00 92.19 144 HIS A C 1
ATOM 1050 O O . HIS A 1 144 ? -32.156 7.374 47.827 1.00 92.19 144 HIS A O 1
ATOM 1056 N N . ALA A 1 145 ? -31.239 7.381 49.882 1.00 93.50 145 ALA A N 1
ATOM 1057 C CA . ALA A 1 145 ? -30.036 6.638 49.511 1.00 93.50 145 ALA A CA 1
ATOM 1058 C C . ALA A 1 145 ? -30.357 5.215 49.021 1.00 93.50 145 ALA A C 1
ATOM 1060 O O . ALA A 1 145 ? -29.849 4.793 47.987 1.00 93.50 145 ALA A O 1
ATOM 1061 N N . GLU A 1 146 ? -31.243 4.504 49.719 1.00 93.12 146 GLU A N 1
ATOM 1062 C CA . GLU A 1 146 ? -31.708 3.166 49.338 1.00 93.12 146 GLU A CA 1
ATOM 1063 C C . GLU A 1 146 ? -32.464 3.192 48.004 1.00 93.12 146 GLU A C 1
ATOM 1065 O O . GLU A 1 146 ? 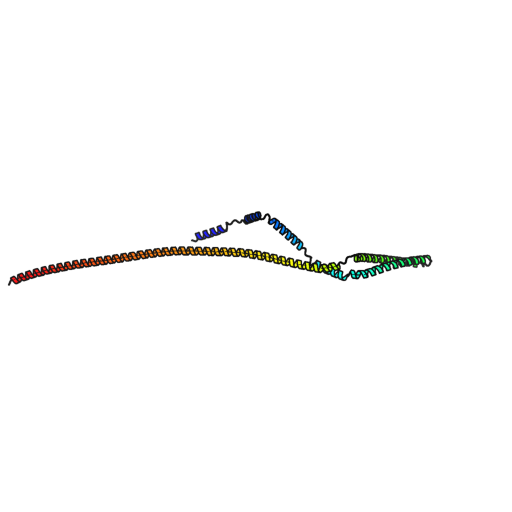-32.216 2.359 47.138 1.00 93.12 146 GLU A O 1
ATOM 1070 N N . GLY A 1 147 ? -33.349 4.176 47.805 1.00 90.94 147 GLY A N 1
ATOM 1071 C CA . GLY A 1 147 ? -34.066 4.352 46.543 1.00 90.94 147 GLY A CA 1
ATOM 1072 C C . GLY A 1 147 ? -33.132 4.671 45.372 1.00 90.94 147 GLY A C 1
ATOM 1073 O O . GLY A 1 147 ? -33.294 4.109 44.293 1.00 90.94 147 GLY A O 1
ATOM 1074 N N . ALA A 1 148 ? -32.126 5.526 45.585 1.00 91.94 148 ALA A N 1
ATOM 1075 C CA . ALA A 1 148 ? -31.114 5.828 44.574 1.00 91.94 148 ALA A CA 1
ATOM 1076 C C . ALA A 1 148 ? -30.261 4.594 44.235 1.00 91.94 148 ALA A C 1
ATOM 1078 O O . ALA A 1 148 ? -30.024 4.323 43.059 1.00 91.94 148 ALA A O 1
ATOM 1079 N N . TYR A 1 149 ? -29.850 3.822 45.247 1.00 91.94 149 TYR A N 1
ATOM 1080 C CA . TYR A 1 149 ? -29.117 2.572 45.052 1.00 91.94 149 TYR A CA 1
ATOM 1081 C C . TYR A 1 149 ? -29.925 1.567 44.229 1.00 91.94 149 TYR A C 1
ATOM 1083 O O . TYR A 1 149 ? -29.424 1.076 43.224 1.00 91.94 149 TYR A O 1
ATOM 1091 N N . LEU A 1 150 ? -31.181 1.306 44.608 1.00 89.81 150 LEU A N 1
ATOM 1092 C CA . LEU A 1 150 ? -32.048 0.367 43.889 1.00 89.81 150 LEU A CA 1
ATOM 1093 C C . LEU A 1 150 ? -32.314 0.816 42.446 1.00 89.81 150 LEU A C 1
ATOM 1095 O O . LEU A 1 150 ? -32.372 -0.021 41.550 1.00 89.81 150 LEU A O 1
ATOM 1099 N N . GLY A 1 151 ? -32.413 2.127 42.202 1.00 90.38 151 GLY A N 1
ATOM 1100 C CA . GLY A 1 151 ? -32.541 2.675 40.851 1.00 90.38 151 GLY A CA 1
ATOM 1101 C C . GLY A 1 151 ? -31.318 2.396 39.969 1.00 90.38 151 GLY A C 1
ATOM 1102 O O . GLY A 1 151 ? -31.470 1.936 38.840 1.00 90.38 151 GLY A O 1
ATOM 1103 N N . VAL A 1 152 ? -30.105 2.633 40.484 1.00 90.00 152 VAL A N 1
ATOM 1104 C CA . VAL A 1 152 ? -28.855 2.324 39.760 1.00 90.00 152 VAL A CA 1
ATOM 1105 C C . VAL A 1 152 ? -28.675 0.814 39.596 1.00 90.00 152 VAL A C 1
ATOM 1107 O O . VAL A 1 152 ? -28.277 0.359 38.526 1.00 90.00 152 VAL A O 1
ATOM 1110 N N . TYR A 1 153 ? -29.002 0.043 40.633 1.00 89.81 153 TYR A N 1
ATOM 1111 C CA . TYR A 1 153 ? -28.941 -1.412 40.614 1.00 89.81 153 TYR A CA 1
ATOM 1112 C C . TYR A 1 153 ? -29.805 -2.000 39.496 1.00 89.81 153 TYR A C 1
ATOM 1114 O O . TYR A 1 153 ? -29.290 -2.755 38.679 1.00 89.81 153 TYR A O 1
ATOM 1122 N N . GLN A 1 154 ? -31.076 -1.595 39.405 1.00 89.12 154 GLN A N 1
ATOM 1123 C CA . GLN A 1 154 ? -31.991 -2.075 38.367 1.00 89.12 154 GLN A CA 1
ATOM 1124 C C . GLN A 1 154 ? -31.462 -1.764 36.960 1.00 89.12 154 GLN A C 1
ATOM 1126 O O . GLN A 1 154 ? -31.430 -2.641 36.102 1.00 89.12 154 GLN A O 1
ATOM 1131 N N . ALA A 1 155 ? -30.984 -0.534 36.737 1.00 88.50 155 ALA A N 1
ATOM 1132 C CA . ALA A 1 155 ? -30.447 -0.123 35.442 1.00 88.50 155 ALA A CA 1
ATOM 1133 C C . ALA A 1 155 ? -29.209 -0.935 35.021 1.00 88.50 155 ALA A C 1
ATOM 1135 O O . ALA A 1 155 ? -29.043 -1.223 33.839 1.00 88.50 155 ALA A O 1
ATOM 1136 N N . LEU A 1 156 ? -28.344 -1.302 35.973 1.00 86.88 156 LEU A N 1
ATOM 1137 C CA . LEU A 1 156 ? -27.172 -2.141 35.711 1.00 86.88 156 LEU A CA 1
ATOM 1138 C C . LEU A 1 156 ? -27.527 -3.625 35.576 1.00 86.88 156 LEU A C 1
ATOM 1140 O O . LEU A 1 156 ? -26.887 -4.323 34.798 1.00 86.88 156 LEU A O 1
ATOM 1144 N N . TYR A 1 157 ? -28.525 -4.111 36.311 1.00 87.06 157 TYR A N 1
ATOM 1145 C CA . TYR A 1 157 ? -28.958 -5.506 36.254 1.00 87.06 157 TYR A CA 1
ATOM 1146 C C . TYR A 1 157 ? -29.610 -5.847 34.909 1.00 87.06 157 TYR A C 1
ATOM 1148 O O . TYR A 1 157 ? -29.306 -6.888 34.326 1.00 87.06 157 TYR A O 1
ATOM 1156 N N . ASP A 1 158 ? -30.451 -4.940 34.402 1.00 86.81 158 ASP A N 1
ATOM 1157 C CA . ASP A 1 158 ? -31.140 -5.079 33.113 1.00 86.81 158 ASP A CA 1
ATOM 1158 C C . ASP A 1 158 ? -30.221 -4.788 31.912 1.00 86.81 158 ASP A C 1
ATOM 1160 O O . ASP A 1 158 ? -30.576 -5.080 30.765 1.00 86.81 158 ASP A O 1
ATOM 1164 N N . ALA A 1 159 ? -29.042 -4.202 32.145 1.00 86.38 159 ALA A N 1
ATOM 1165 C CA . ALA A 1 159 ? -28.095 -3.909 31.081 1.00 86.38 159 ALA A CA 1
ATOM 1166 C C . ALA A 1 159 ? -27.521 -5.214 30.489 1.00 86.38 159 ALA A C 1
ATOM 1168 O O . ALA A 1 159 ? -27.068 -6.091 31.233 1.00 86.38 159 ALA A O 1
ATOM 1169 N N . PRO A 1 160 ? -27.498 -5.359 29.150 1.00 83.94 160 PRO A N 1
ATOM 1170 C CA . PRO A 1 160 ? -26.880 -6.512 28.508 1.00 83.94 160 PRO A CA 1
ATOM 1171 C C . PRO A 1 160 ? -25.367 -6.522 28.750 1.00 83.94 160 PRO A C 1
ATOM 1173 O O . PRO A 1 160 ? -24.725 -5.469 28.776 1.00 83.94 160 PRO A O 1
ATOM 1176 N N . ASP A 1 161 ? -24.785 -7.716 28.874 1.00 83.38 161 ASP A N 1
ATOM 1177 C CA . ASP A 1 161 ? -23.337 -7.856 29.013 1.00 83.38 161 ASP A CA 1
ATOM 1178 C C . ASP A 1 161 ? -22.625 -7.488 27.699 1.00 83.38 161 ASP A C 1
ATOM 1180 O O . ASP A 1 161 ? -22.759 -8.157 26.670 1.00 83.38 161 ASP A O 1
ATOM 1184 N N . VAL A 1 162 ? -21.861 -6.396 27.738 1.00 88.69 162 VAL A N 1
ATOM 1185 C CA . VAL A 1 162 ? -21.087 -5.876 26.602 1.00 88.69 162 VAL A CA 1
ATOM 1186 C C . VAL A 1 162 ? -19.713 -6.538 26.471 1.00 88.69 162 VAL A C 1
ATOM 1188 O O . VAL A 1 162 ? -19.064 -6.400 25.430 1.00 88.69 162 VAL A O 1
ATOM 1191 N N . LEU A 1 163 ? -19.255 -7.271 27.491 1.00 89.06 163 LEU A N 1
ATOM 1192 C CA . LEU A 1 163 ? -17.906 -7.829 27.551 1.00 89.06 163 LEU A CA 1
ATOM 1193 C C . LEU A 1 163 ? -17.603 -8.832 26.423 1.00 89.06 163 LEU A C 1
ATOM 1195 O O . LEU A 1 163 ? -16.554 -8.697 25.783 1.00 89.06 163 LEU A O 1
ATOM 1199 N N . PRO A 1 164 ? -18.490 -9.798 26.101 1.00 90.06 164 PRO A N 1
ATOM 1200 C CA . PRO A 1 164 ? -18.242 -10.758 25.027 1.00 90.06 164 PRO A CA 1
ATOM 1201 C C . PRO A 1 164 ? -18.123 -10.068 23.665 1.00 90.06 164 PRO A C 1
ATOM 1203 O O . PRO A 1 164 ? -17.253 -10.407 22.858 1.00 90.06 164 PRO A O 1
ATOM 1206 N N . LEU A 1 165 ? -18.957 -9.049 23.432 1.00 89.25 165 LEU A N 1
ATOM 1207 C CA . LEU A 1 165 ? -18.926 -8.258 22.208 1.00 89.25 165 LEU A CA 1
ATOM 1208 C C . LEU A 1 165 ? -17.604 -7.493 22.093 1.00 89.25 165 LEU A C 1
ATOM 1210 O O . LEU A 1 165 ? -16.930 -7.606 21.069 1.00 89.25 165 LEU A O 1
ATOM 1214 N N . LEU A 1 166 ? -17.187 -6.784 23.146 1.00 89.94 166 LEU A N 1
ATOM 1215 C CA . LEU A 1 166 ? -15.933 -6.023 23.163 1.00 89.94 166 LEU A CA 1
ATOM 1216 C C . LEU A 1 166 ? -14.701 -6.919 22.962 1.00 89.94 166 LEU A C 1
ATOM 1218 O O . LEU A 1 166 ? -13.804 -6.556 22.196 1.00 89.94 166 LEU A O 1
ATOM 1222 N N . ARG A 1 167 ? -14.681 -8.114 23.572 1.00 90.81 167 ARG A N 1
ATOM 1223 C CA . ARG A 1 167 ? -13.607 -9.107 23.386 1.00 90.81 167 ARG A CA 1
ATOM 1224 C C . ARG A 1 167 ? -13.483 -9.580 21.943 1.00 90.81 167 ARG A C 1
ATOM 1226 O O . ARG A 1 167 ? -12.371 -9.796 21.471 1.00 90.81 167 ARG A O 1
ATOM 1233 N N . SER A 1 168 ? -14.604 -9.725 21.239 1.00 92.12 168 SER A N 1
ATOM 1234 C CA . SER A 1 168 ? -14.598 -10.080 19.816 1.00 92.12 168 SER A CA 1
ATOM 1235 C C . SER A 1 168 ? -14.244 -8.891 18.914 1.00 92.12 168 SER A C 1
ATOM 1237 O O . SER A 1 168 ? -13.552 -9.052 17.909 1.00 92.12 168 SER A O 1
ATOM 1239 N N . PHE A 1 169 ? -14.667 -7.683 19.294 1.00 91.62 169 PHE A N 1
ATOM 1240 C CA . PHE A 1 169 ? -14.522 -6.477 18.489 1.00 91.62 169 PHE A CA 1
ATOM 1241 C C . PHE A 1 169 ? -13.077 -5.979 18.422 1.00 91.62 169 PHE A C 1
ATOM 1243 O O . PHE A 1 169 ? -12.590 -5.692 17.332 1.00 91.62 169 PHE A O 1
ATOM 1250 N N . VAL A 1 170 ? -12.365 -5.891 19.552 1.00 91.00 170 VAL A N 1
ATOM 1251 C CA . VAL A 1 170 ? -11.013 -5.297 19.597 1.00 91.00 170 VAL A CA 1
ATOM 1252 C C . VAL A 1 170 ? -10.007 -6.013 18.671 1.00 91.00 170 VAL A C 1
ATOM 1254 O O . VAL A 1 170 ? -9.312 -5.324 17.914 1.00 91.00 170 VAL A O 1
ATOM 1257 N N . PRO A 1 171 ? -9.921 -7.360 18.645 1.00 90.81 171 PRO A N 1
ATOM 1258 C CA . PRO A 1 171 ? -9.053 -8.073 17.707 1.00 90.81 171 PRO A CA 1
ATOM 1259 C C . PRO A 1 171 ? -9.458 -7.862 16.245 1.00 90.81 171 PRO A C 1
ATOM 1261 O O . PRO A 1 171 ? -8.596 -7.657 15.391 1.00 90.81 171 PRO A O 1
ATOM 1264 N N . VAL A 1 172 ? -10.765 -7.874 15.952 1.00 91.50 172 VAL A N 1
ATOM 1265 C CA . VAL A 1 172 ? -11.287 -7.649 14.596 1.00 91.50 172 VAL A CA 1
ATOM 1266 C C . VAL A 1 172 ? -10.955 -6.238 14.123 1.00 91.50 172 VAL A C 1
ATOM 1268 O O . VAL A 1 172 ? -10.393 -6.092 13.042 1.00 91.50 172 VAL A O 1
ATOM 1271 N N . ALA A 1 173 ? -11.216 -5.219 14.941 1.00 90.50 173 ALA A N 1
ATOM 1272 C CA . ALA A 1 173 ? -10.902 -3.827 14.637 1.00 90.50 173 ALA A CA 1
ATOM 1273 C C . ALA A 1 173 ? -9.398 -3.623 14.397 1.00 90.50 173 ALA A C 1
ATOM 1275 O O . ALA A 1 173 ? -9.011 -2.943 13.451 1.00 90.50 173 ALA A O 1
ATOM 1276 N N . THR A 1 174 ? -8.545 -4.274 15.196 1.00 89.75 174 THR A N 1
ATOM 1277 C CA . THR A 1 174 ? -7.084 -4.224 15.013 1.00 89.75 174 THR A CA 1
ATOM 1278 C C . THR A 1 174 ? -6.661 -4.858 13.685 1.00 89.75 174 THR A C 1
ATOM 1280 O O . THR A 1 174 ? -5.851 -4.287 12.957 1.00 89.75 174 THR A O 1
ATOM 1283 N N . ARG A 1 175 ? -7.229 -6.020 13.335 1.00 91.25 175 ARG A N 1
ATOM 1284 C CA . ARG A 1 175 ? -6.945 -6.698 12.062 1.00 91.25 175 ARG A CA 1
ATOM 1285 C C . ARG A 1 175 ? -7.428 -5.888 10.859 1.00 91.25 175 ARG A C 1
ATOM 1287 O O . ARG A 1 175 ? -6.716 -5.817 9.866 1.00 91.25 175 ARG A O 1
ATOM 1294 N N . VAL A 1 176 ? -8.619 -5.295 10.948 1.00 90.12 176 VAL A N 1
ATOM 1295 C CA . VAL A 1 176 ? -9.185 -4.442 9.893 1.00 90.12 176 VAL A CA 1
ATOM 1296 C C . VAL A 1 176 ? -8.299 -3.220 9.668 1.00 90.12 176 VAL A C 1
ATOM 1298 O O . VAL A 1 176 ? -7.894 -2.989 8.536 1.00 90.12 176 VAL A O 1
ATOM 1301 N N . ALA A 1 177 ? -7.895 -2.518 10.730 1.00 88.31 177 ALA A N 1
ATOM 1302 C CA . ALA A 1 177 ? -6.997 -1.370 10.605 1.00 88.31 177 ALA A CA 1
ATOM 1303 C C . ALA A 1 177 ? -5.639 -1.742 9.981 1.00 88.31 177 ALA A C 1
ATOM 1305 O O . ALA A 1 177 ? -5.129 -1.014 9.129 1.00 88.31 177 ALA A O 1
ATOM 1306 N N . GLY A 1 178 ? -5.069 -2.896 10.352 1.00 88.88 178 GLY A N 1
ATOM 1307 C CA . GLY A 1 178 ? -3.843 -3.402 9.727 1.00 88.88 178 GLY A CA 1
ATOM 1308 C C . GLY A 1 178 ? -4.019 -3.710 8.235 1.00 88.88 178 GLY A C 1
ATOM 1309 O O . GLY A 1 178 ? -3.197 -3.298 7.418 1.00 88.88 178 GLY A O 1
ATOM 1310 N N . ALA A 1 179 ? -5.117 -4.376 7.868 1.00 88.38 179 ALA A N 1
ATOM 1311 C CA . ALA A 1 179 ? -5.428 -4.704 6.477 1.00 88.38 179 ALA A CA 1
ATOM 1312 C C . ALA A 1 179 ? -5.695 -3.453 5.622 1.00 88.38 179 ALA A C 1
ATOM 1314 O O . ALA A 1 179 ? -5.261 -3.392 4.474 1.00 88.38 179 ALA A O 1
ATOM 1315 N N . GLU A 1 180 ? -6.367 -2.437 6.171 1.00 87.94 180 GLU A N 1
ATOM 1316 C CA . GLU A 1 180 ? -6.579 -1.146 5.503 1.00 87.94 180 GLU A CA 1
ATOM 1317 C C . GLU A 1 180 ? -5.253 -0.425 5.236 1.00 87.94 180 GLU A C 1
ATOM 1319 O O . GLU A 1 180 ? -5.034 0.088 4.136 1.00 87.94 180 GLU A O 1
ATOM 1324 N N . GLN A 1 181 ? -4.337 -0.423 6.210 1.00 88.00 181 GLN A N 1
ATOM 1325 C CA . GLN A 1 181 ? -3.013 0.175 6.046 1.00 88.00 181 GLN A CA 1
ATOM 1326 C C . GLN A 1 181 ? -2.190 -0.543 4.967 1.00 88.00 181 GLN A C 1
ATOM 1328 O O . GLN A 1 181 ? -1.573 0.111 4.124 1.00 88.00 181 GLN A O 1
ATOM 1333 N N . GLU A 1 182 ? -2.192 -1.876 4.961 1.00 89.81 182 GLU A N 1
ATOM 1334 C CA . GLU A 1 182 ? -1.488 -2.668 3.950 1.00 89.81 182 GLU A CA 1
ATOM 1335 C C . GLU A 1 182 ? -2.101 -2.485 2.556 1.00 89.81 182 GLU A C 1
ATOM 1337 O O . GLU A 1 182 ? -1.375 -2.266 1.588 1.00 89.81 182 GLU A O 1
ATOM 1342 N N . ALA A 1 183 ? -3.433 -2.457 2.451 1.00 88.94 183 ALA A N 1
ATOM 1343 C CA . ALA A 1 183 ? -4.125 -2.168 1.199 1.00 88.94 183 ALA A CA 1
ATOM 1344 C C . ALA A 1 183 ? -3.762 -0.780 0.649 1.00 88.94 183 ALA A C 1
ATOM 1346 O O . ALA A 1 183 ? -3.526 -0.642 -0.551 1.00 88.94 183 ALA A O 1
ATOM 1347 N N . ARG A 1 184 ? -3.667 0.245 1.509 1.00 87.69 184 ARG A N 1
ATOM 1348 C CA . ARG A 1 184 ? -3.197 1.584 1.111 1.00 87.69 184 ARG A CA 1
ATOM 1349 C C . ARG A 1 184 ? -1.761 1.549 0.598 1.00 87.69 184 ARG A C 1
ATOM 1351 O O . ARG A 1 184 ? -1.488 2.119 -0.456 1.00 87.69 184 ARG A O 1
ATOM 1358 N N . ARG A 1 185 ? -0.865 0.847 1.297 1.00 92.75 185 ARG A N 1
ATOM 1359 C CA . ARG A 1 185 ? 0.541 0.705 0.889 1.00 92.75 185 ARG A CA 1
ATOM 1360 C C . ARG A 1 185 ? 0.663 0.036 -0.481 1.00 92.75 185 ARG A C 1
ATOM 1362 O O . ARG A 1 185 ? 1.311 0.574 -1.371 1.00 92.75 185 ARG A O 1
ATOM 1369 N N . LEU A 1 186 ? -0.023 -1.090 -0.676 1.00 92.00 186 LEU A N 1
ATOM 1370 C CA . LEU A 1 186 ? -0.015 -1.829 -1.940 1.00 92.00 186 LEU A CA 1
ATOM 1371 C C . LEU A 1 186 ? -0.594 -1.010 -3.098 1.00 92.00 186 LEU A C 1
ATOM 1373 O O . LEU A 1 186 ? -0.122 -1.127 -4.223 1.00 92.00 186 LEU A O 1
ATOM 1377 N N . ARG A 1 187 ? -1.591 -0.153 -2.851 1.00 89.94 187 ARG A N 1
ATOM 1378 C CA . ARG A 1 187 ? -2.112 0.755 -3.887 1.00 89.94 187 ARG A CA 1
ATOM 1379 C C . ARG A 1 187 ? -1.097 1.812 -4.292 1.00 89.94 187 ARG A C 1
ATOM 1381 O O . ARG A 1 187 ? -0.925 2.035 -5.483 1.00 89.94 187 ARG A O 1
ATOM 1388 N N . GLN A 1 188 ? -0.410 2.418 -3.326 1.00 93.06 188 GLN A N 1
ATOM 1389 C CA . GLN A 1 188 ? 0.666 3.368 -3.616 1.00 93.06 188 GLN A CA 1
ATOM 1390 C C . GLN A 1 188 ? 1.781 2.699 -4.428 1.00 93.06 188 GLN A C 1
ATOM 1392 O O . GLN A 1 188 ? 2.223 3.250 -5.431 1.00 93.06 188 GLN A O 1
ATOM 1397 N N . GLU A 1 189 ? 2.181 1.483 -4.048 1.00 93.81 189 GLU A N 1
ATOM 1398 C CA . GLU A 1 189 ? 3.153 0.685 -4.804 1.00 93.81 189 GLU A CA 1
ATOM 1399 C C . GLU A 1 189 ? 2.664 0.392 -6.234 1.00 93.81 189 GLU A C 1
ATOM 1401 O O . GLU A 1 189 ? 3.422 0.554 -7.187 1.00 93.81 189 GLU A O 1
ATOM 1406 N N . MET A 1 190 ? 1.392 0.022 -6.412 1.00 91.94 190 MET A N 1
ATOM 1407 C CA . MET A 1 190 ? 0.811 -0.232 -7.737 1.00 91.94 190 MET A CA 1
ATOM 1408 C C . MET A 1 190 ? 0.774 1.017 -8.620 1.00 91.94 190 MET A C 1
ATOM 1410 O O . MET A 1 190 ? 1.026 0.908 -9.818 1.00 91.94 190 MET A O 1
ATOM 1414 N N . GLU A 1 191 ? 0.481 2.192 -8.060 1.00 93.44 191 GLU A N 1
ATOM 1415 C CA . GLU A 1 191 ? 0.513 3.454 -8.807 1.00 93.44 191 GLU A CA 1
ATOM 1416 C C . GLU A 1 191 ? 1.933 3.818 -9.255 1.00 93.44 191 GLU A C 1
ATOM 1418 O O . GLU A 1 191 ? 2.134 4.189 -10.412 1.00 93.44 191 GLU A O 1
ATOM 1423 N N . ILE A 1 192 ? 2.935 3.622 -8.393 1.00 94.88 192 ILE A N 1
ATOM 1424 C CA . ILE A 1 192 ? 4.347 3.819 -8.757 1.00 94.88 192 ILE A CA 1
ATOM 1425 C C . ILE A 1 192 ? 4.740 2.867 -9.893 1.00 94.88 192 ILE A C 1
ATOM 1427 O O . ILE A 1 192 ? 5.251 3.305 -10.920 1.00 94.88 192 ILE A O 1
ATOM 1431 N N . VAL A 1 193 ? 4.426 1.575 -9.761 1.00 95.31 193 VAL A N 1
ATOM 1432 C CA . VAL A 1 193 ? 4.743 0.574 -10.792 1.00 95.31 193 VAL A CA 1
ATOM 1433 C C . VAL A 1 193 ? 4.032 0.881 -12.114 1.00 95.31 193 VAL A C 1
ATOM 1435 O O . VAL A 1 193 ? 4.612 0.697 -13.185 1.00 95.31 193 VAL A O 1
ATOM 1438 N N . ARG A 1 194 ? 2.788 1.372 -12.076 1.00 95.25 194 ARG A N 1
ATOM 1439 C CA . ARG A 1 194 ? 2.065 1.817 -13.279 1.00 95.25 194 ARG A CA 1
ATOM 1440 C C . ARG A 1 194 ? 2.750 3.007 -13.944 1.00 95.25 194 ARG A C 1
ATOM 1442 O O . ARG A 1 194 ? 2.880 3.004 -15.170 1.00 95.25 194 ARG A O 1
ATOM 1449 N N . ALA A 1 195 ? 3.196 3.990 -13.164 1.00 95.62 195 ALA A N 1
ATOM 1450 C CA . ALA A 1 195 ? 3.931 5.142 -13.677 1.00 95.62 195 ALA A CA 1
ATOM 1451 C C . ALA A 1 195 ? 5.262 4.717 -14.322 1.00 95.62 195 ALA A C 1
ATOM 1453 O O . ALA A 1 195 ? 5.548 5.113 -15.455 1.00 95.62 195 ALA A O 1
ATOM 1454 N N . ASP A 1 196 ? 6.018 3.836 -13.665 1.00 95.25 196 ASP A N 1
ATOM 1455 C CA . ASP A 1 196 ? 7.279 3.299 -14.185 1.00 95.25 196 ASP A CA 1
ATOM 1456 C C . ASP A 1 196 ? 7.068 2.498 -15.476 1.00 95.25 196 ASP A C 1
ATOM 1458 O O . ASP A 1 196 ? 7.810 2.660 -16.446 1.00 95.25 196 ASP A O 1
ATOM 1462 N N . ALA A 1 197 ? 6.019 1.672 -15.540 1.00 95.06 197 ALA A N 1
ATOM 1463 C CA . ALA A 1 197 ? 5.674 0.921 -16.744 1.00 95.06 197 ALA A CA 1
ATOM 1464 C C . ALA A 1 197 ? 5.301 1.847 -17.917 1.00 95.06 197 ALA A C 1
ATOM 1466 O O . ALA A 1 197 ? 5.698 1.597 -19.060 1.00 95.06 197 ALA A O 1
ATOM 1467 N N . ALA A 1 198 ? 4.568 2.933 -17.650 1.00 95.12 198 ALA A N 1
ATOM 1468 C CA . ALA A 1 198 ? 4.243 3.935 -18.660 1.00 95.12 198 ALA A CA 1
ATOM 1469 C C . ALA A 1 198 ? 5.503 4.659 -19.166 1.00 95.12 198 ALA A C 1
ATOM 1471 O O . ALA A 1 198 ? 5.679 4.809 -20.379 1.00 95.12 198 ALA A O 1
ATOM 1472 N N . ALA A 1 199 ? 6.407 5.042 -18.259 1.00 95.69 199 ALA A N 1
ATOM 1473 C CA . ALA A 1 199 ? 7.684 5.663 -18.601 1.00 95.69 199 ALA A CA 1
ATOM 1474 C C . ALA A 1 199 ? 8.582 4.721 -19.420 1.00 95.69 199 ALA A C 1
ATOM 1476 O O . ALA A 1 199 ? 9.123 5.125 -20.451 1.00 95.69 199 ALA A O 1
ATOM 1477 N N . ALA A 1 200 ? 8.683 3.448 -19.027 1.00 96.75 200 ALA A N 1
ATOM 1478 C CA . ALA A 1 200 ? 9.439 2.436 -19.759 1.00 96.75 200 ALA A CA 1
ATOM 1479 C C . ALA A 1 200 ? 8.907 2.254 -21.189 1.00 96.75 200 ALA A C 1
ATOM 1481 O O . ALA A 1 200 ? 9.687 2.215 -22.141 1.00 96.75 200 ALA A O 1
ATOM 1482 N N . LYS A 1 201 ? 7.579 2.217 -21.364 1.00 96.75 201 LYS A N 1
ATOM 1483 C CA . LYS A 1 201 ? 6.954 2.132 -22.691 1.00 96.75 201 LYS A CA 1
ATOM 1484 C C . LYS A 1 201 ? 7.241 3.373 -23.542 1.00 96.75 201 LYS A C 1
ATOM 1486 O O . LYS A 1 201 ? 7.543 3.241 -24.727 1.00 96.75 201 LYS A O 1
ATOM 1491 N N . ALA A 1 202 ? 7.180 4.570 -22.957 1.00 96.56 202 ALA A N 1
ATOM 1492 C CA . ALA A 1 202 ? 7.533 5.805 -23.657 1.00 96.56 202 ALA A CA 1
ATOM 1493 C C . ALA A 1 202 ? 9.004 5.798 -24.110 1.00 96.56 202 ALA A C 1
ATOM 1495 O O . ALA A 1 202 ? 9.306 6.158 -25.250 1.00 96.56 202 ALA A O 1
ATOM 1496 N N . LEU A 1 203 ? 9.905 5.319 -23.249 1.00 97.62 203 LEU A N 1
ATOM 1497 C CA . LEU A 1 203 ? 11.329 5.209 -23.552 1.00 97.62 203 LEU A CA 1
ATOM 1498 C C . LEU A 1 203 ? 11.610 4.161 -24.641 1.00 97.62 203 LEU A C 1
ATOM 1500 O O . LEU A 1 203 ? 12.430 4.414 -25.518 1.00 97.62 203 LEU A O 1
ATOM 1504 N N . GLN A 1 204 ? 10.887 3.036 -24.660 1.00 97.50 204 GLN A N 1
ATOM 1505 C CA . GLN A 1 204 ? 10.961 2.051 -25.749 1.00 97.50 204 GLN A CA 1
ATOM 1506 C C . GLN A 1 204 ? 10.552 2.644 -27.102 1.00 97.50 204 GLN A C 1
ATOM 1508 O O . GLN A 1 204 ? 11.243 2.431 -28.097 1.00 97.50 204 GLN A O 1
ATOM 1513 N N . VAL A 1 205 ? 9.463 3.419 -27.148 1.00 97.56 205 VAL A N 1
ATOM 1514 C CA . VAL A 1 205 ? 9.029 4.098 -28.381 1.00 97.56 205 VAL A CA 1
ATOM 1515 C C . VAL A 1 205 ? 10.080 5.108 -28.847 1.00 97.56 205 VAL A C 1
ATOM 1517 O O . VAL A 1 205 ? 10.388 5.168 -30.036 1.00 97.56 205 VAL A O 1
ATOM 1520 N N . ALA A 1 206 ? 10.658 5.883 -27.926 1.00 96.88 206 ALA A N 1
ATOM 1521 C CA . ALA A 1 206 ? 11.729 6.822 -28.252 1.00 96.88 206 ALA A CA 1
ATOM 1522 C C . ALA A 1 206 ? 12.985 6.108 -28.779 1.00 96.88 206 ALA A C 1
ATOM 1524 O O . ALA A 1 206 ? 13.564 6.549 -29.770 1.00 96.88 206 ALA A O 1
ATOM 1525 N N . MET A 1 207 ? 13.374 4.987 -28.163 1.00 97.69 207 MET A N 1
ATOM 1526 C CA . MET A 1 207 ? 14.504 4.174 -28.613 1.00 97.69 207 MET A CA 1
ATOM 1527 C C . MET A 1 207 ? 14.278 3.644 -30.029 1.00 97.69 207 MET A C 1
ATOM 1529 O O . MET A 1 207 ? 15.174 3.754 -30.857 1.00 97.69 207 MET A O 1
ATOM 1533 N N . HIS A 1 208 ? 13.083 3.126 -30.326 1.00 97.94 208 HIS A N 1
ATOM 1534 C CA . HIS A 1 208 ? 12.775 2.612 -31.658 1.00 97.94 208 HIS A CA 1
ATOM 1535 C C . HIS A 1 208 ? 12.851 3.709 -32.726 1.00 97.94 208 HIS A C 1
ATOM 1537 O O . HIS A 1 208 ? 13.536 3.533 -33.725 1.00 97.94 208 HIS A O 1
ATOM 1543 N N . ARG A 1 209 ? 12.272 4.888 -32.459 1.00 97.62 209 ARG A N 1
ATOM 1544 C CA . ARG A 1 209 ? 12.377 6.050 -33.359 1.00 97.62 209 ARG A CA 1
ATOM 1545 C C . ARG A 1 209 ? 13.819 6.492 -33.591 1.00 97.62 209 ARG A C 1
ATOM 1547 O O . ARG A 1 209 ? 14.179 6.870 -34.699 1.00 97.62 209 ARG A O 1
ATOM 1554 N N . LEU A 1 210 ? 14.650 6.479 -32.546 1.00 97.06 210 LEU A N 1
ATOM 1555 C CA . LEU A 1 210 ? 16.071 6.810 -32.678 1.00 97.06 210 LEU A CA 1
ATOM 1556 C C . LEU A 1 210 ? 16.829 5.760 -33.493 1.00 97.06 210 LEU A C 1
ATOM 1558 O O . LEU A 1 210 ? 17.724 6.128 -34.246 1.00 97.06 210 LEU A O 1
ATOM 1562 N N . GLN A 1 211 ? 16.474 4.481 -33.363 1.00 97.81 211 GLN A N 1
ATOM 1563 C CA . GLN A 1 211 ? 17.040 3.411 -34.183 1.00 97.81 211 GLN A CA 1
ATOM 1564 C C . GLN A 1 211 ? 16.647 3.570 -35.654 1.00 97.81 211 GLN A C 1
ATOM 1566 O O . GLN A 1 211 ? 17.535 3.551 -36.495 1.00 97.81 211 GLN A O 1
ATOM 1571 N N . GLU A 1 212 ? 15.366 3.814 -35.951 1.00 97.75 212 GLU A N 1
ATOM 1572 C CA . GLU A 1 212 ? 14.875 4.093 -37.312 1.00 97.75 212 GLU A CA 1
ATOM 1573 C C . GLU A 1 212 ? 15.604 5.298 -37.930 1.00 97.75 212 GLU A C 1
ATOM 1575 O O . GLU A 1 212 ? 16.138 5.222 -39.034 1.00 97.75 212 GLU A O 1
ATOM 1580 N N . ARG A 1 213 ? 15.738 6.392 -37.170 1.00 97.38 213 ARG A N 1
ATOM 1581 C CA . ARG A 1 213 ? 16.495 7.581 -37.590 1.00 97.38 213 ARG A CA 1
ATOM 1582 C C . ARG A 1 213 ? 17.960 7.260 -37.892 1.00 97.38 213 ARG A C 1
ATOM 1584 O O . ARG A 1 213 ? 18.549 7.850 -38.791 1.00 97.38 213 ARG A O 1
ATOM 1591 N N . ASN A 1 214 ? 18.577 6.386 -37.100 1.00 96.44 214 ASN A N 1
ATOM 1592 C CA . ASN A 1 214 ? 19.973 6.013 -37.284 1.00 96.44 214 ASN A CA 1
ATOM 1593 C C . ASN A 1 214 ? 20.148 5.177 -38.556 1.00 96.44 214 ASN A C 1
ATOM 1595 O O . ASN A 1 214 ? 21.012 5.508 -39.358 1.00 96.44 214 ASN A O 1
ATOM 1599 N N . THR A 1 215 ? 19.267 4.199 -38.790 1.00 97.75 215 THR A N 1
ATOM 1600 C CA . THR A 1 215 ? 19.278 3.401 -40.023 1.00 97.75 215 THR A CA 1
ATOM 1601 C C . THR A 1 215 ? 19.041 4.263 -41.263 1.00 97.75 215 THR A C 1
ATOM 1603 O O . THR A 1 215 ? 19.770 4.123 -42.236 1.00 97.75 215 THR A O 1
ATOM 1606 N N . GLU A 1 216 ? 18.114 5.229 -41.209 1.00 97.50 216 GLU A N 1
ATOM 1607 C CA . GLU A 1 216 ? 17.897 6.194 -42.302 1.00 97.50 216 GLU A CA 1
ATOM 1608 C C . GLU A 1 216 ? 19.165 7.011 -42.606 1.00 97.50 216 GLU A C 1
ATOM 1610 O O . GLU A 1 216 ? 19.511 7.248 -43.763 1.00 97.50 216 GLU A O 1
ATOM 1615 N N . LEU A 1 217 ? 19.873 7.464 -41.565 1.00 97.44 217 LEU A N 1
ATOM 1616 C CA . LEU A 1 217 ? 21.116 8.218 -41.727 1.00 97.44 217 LEU A CA 1
ATOM 1617 C C . LEU A 1 217 ? 22.248 7.348 -42.281 1.00 97.44 217 LEU A C 1
ATOM 1619 O O . LEU A 1 217 ? 23.029 7.834 -43.100 1.00 97.44 217 LEU A O 1
ATOM 1623 N N . GLU A 1 218 ? 22.349 6.092 -41.849 1.00 97.25 218 GLU A N 1
ATOM 1624 C CA . GLU A 1 218 ? 23.322 5.130 -42.370 1.00 97.25 218 GLU A CA 1
ATOM 1625 C C . GLU A 1 218 ? 23.073 4.830 -43.854 1.00 97.25 218 GLU A C 1
ATOM 1627 O O . GLU A 1 218 ? 24.019 4.874 -44.645 1.00 97.25 218 GLU A O 1
ATOM 1632 N N . GLU A 1 219 ? 21.817 4.609 -44.252 1.00 97.50 219 GLU A N 1
ATOM 1633 C CA . GLU A 1 219 ? 21.425 4.411 -45.653 1.00 97.50 219 GLU A CA 1
ATOM 1634 C C . GLU A 1 219 ? 21.743 5.647 -46.503 1.00 97.50 219 GLU A C 1
ATOM 1636 O O . GLU A 1 219 ? 22.437 5.534 -47.514 1.00 97.50 219 GLU A O 1
ATOM 1641 N N . HIS A 1 220 ? 21.351 6.844 -46.050 1.00 97.56 220 HIS A N 1
ATOM 1642 C CA . HIS A 1 220 ? 21.624 8.103 -46.757 1.00 97.56 220 HIS A CA 1
ATOM 1643 C C . HIS A 1 220 ? 23.122 8.385 -46.924 1.00 97.56 220 HIS A C 1
ATOM 1645 O O . HIS A 1 220 ? 23.574 8.891 -47.954 1.00 97.56 220 HIS A O 1
ATOM 1651 N N . LEU A 1 221 ? 23.931 8.071 -45.907 1.00 96.88 221 LEU A N 1
ATOM 1652 C CA . LEU A 1 221 ? 25.387 8.170 -46.011 1.00 96.88 221 LEU A CA 1
ATOM 1653 C C . LEU A 1 221 ? 25.947 7.132 -46.987 1.00 96.88 221 LEU A C 1
ATOM 1655 O O . LEU A 1 221 ? 26.836 7.467 -47.772 1.00 96.88 221 LEU A O 1
ATOM 1659 N N . GLY A 1 222 ? 25.423 5.906 -46.971 1.00 97.19 222 GLY A N 1
ATOM 1660 C CA . GLY A 1 222 ? 25.776 4.860 -47.926 1.00 97.19 222 GLY A CA 1
ATOM 1661 C C . GLY A 1 222 ? 25.504 5.274 -49.374 1.00 97.19 222 GLY A C 1
ATOM 1662 O O . GLY A 1 222 ? 26.380 5.121 -50.227 1.00 97.19 222 GLY A O 1
ATOM 1663 N N . GLU A 1 223 ? 24.338 5.864 -49.642 1.00 97.31 223 GLU A N 1
ATOM 1664 C CA . GLU A 1 223 ? 23.966 6.393 -50.958 1.00 97.31 223 GLU A CA 1
ATOM 1665 C C . GLU A 1 223 ? 24.904 7.518 -51.402 1.00 97.31 223 GLU A C 1
ATOM 1667 O O . GLU A 1 223 ? 25.488 7.433 -52.481 1.00 97.31 223 GLU A O 1
ATOM 1672 N N . LYS A 1 224 ? 25.164 8.511 -50.544 1.00 96.56 224 LYS A N 1
ATOM 1673 C CA . LYS A 1 224 ? 26.108 9.601 -50.856 1.00 96.56 224 LYS A CA 1
ATOM 1674 C C . LYS A 1 224 ? 27.518 9.107 -51.155 1.00 96.56 224 LYS A C 1
ATOM 1676 O O . LYS A 1 224 ? 28.185 9.631 -52.046 1.00 96.56 224 LYS A O 1
ATOM 1681 N N . VAL A 1 225 ? 28.002 8.119 -50.399 1.00 97.69 225 VAL A N 1
ATOM 1682 C CA . VAL A 1 225 ? 29.314 7.511 -50.652 1.00 97.69 225 VAL A CA 1
ATOM 1683 C C . VAL A 1 225 ? 29.309 6.796 -51.999 1.00 97.69 225 VAL A C 1
ATOM 1685 O O . VAL A 1 225 ? 30.259 6.950 -52.766 1.00 97.69 225 VAL A O 1
ATOM 1688 N N . ARG A 1 226 ? 28.245 6.053 -52.317 1.00 97.06 226 ARG A N 1
ATOM 1689 C CA . ARG A 1 226 ? 28.096 5.379 -53.609 1.00 97.06 226 ARG A CA 1
ATOM 1690 C C . ARG A 1 226 ? 28.088 6.380 -54.767 1.00 97.06 226 ARG A C 1
ATOM 1692 O O . ARG A 1 226 ? 28.857 6.193 -55.705 1.00 97.06 226 ARG A O 1
ATOM 1699 N N . GLU A 1 227 ? 27.286 7.440 -54.686 1.00 96.81 227 GLU A N 1
ATOM 1700 C CA . GLU A 1 227 ? 27.227 8.502 -55.699 1.00 96.81 227 GLU A CA 1
ATOM 1701 C C . GLU A 1 227 ? 28.597 9.158 -55.911 1.00 96.81 227 GLU A C 1
ATOM 1703 O O . GLU A 1 227 ? 29.058 9.279 -57.044 1.00 96.81 227 GLU A O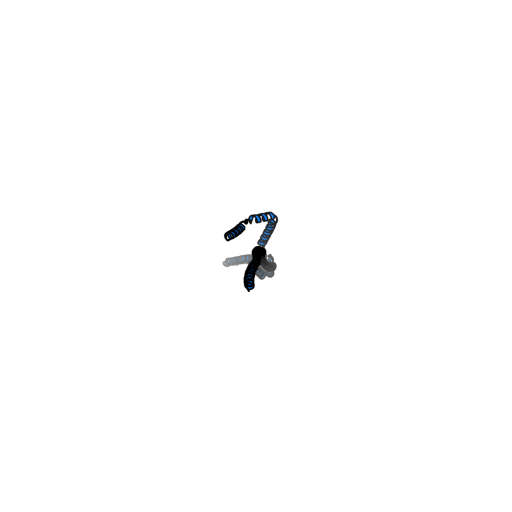 1
ATOM 1708 N N . ALA A 1 228 ? 29.302 9.506 -54.829 1.00 96.44 228 ALA A N 1
ATOM 1709 C CA . ALA A 1 228 ? 30.636 10.099 -54.916 1.00 96.44 228 ALA A CA 1
ATOM 1710 C C . ALA A 1 228 ? 31.667 9.147 -55.551 1.00 96.44 228 ALA A C 1
ATOM 1712 O O . ALA A 1 228 ? 32.552 9.584 -56.292 1.00 96.44 228 ALA A O 1
ATOM 1713 N N . VAL A 1 229 ? 31.571 7.841 -55.276 1.00 97.31 229 VAL A N 1
ATOM 1714 C CA . VAL A 1 229 ? 32.425 6.821 -55.903 1.00 97.31 229 VAL A CA 1
ATOM 1715 C C . VAL A 1 229 ? 32.108 6.682 -57.391 1.00 97.31 229 VAL A C 1
ATOM 1717 O O . VAL A 1 229 ? 33.041 6.616 -58.191 1.00 97.31 229 VAL A O 1
ATOM 1720 N N . GLU A 1 230 ? 30.831 6.672 -57.777 1.00 96.81 230 GLU A N 1
ATOM 1721 C CA . GLU A 1 230 ? 30.412 6.630 -59.183 1.00 96.81 230 GLU A CA 1
ATOM 1722 C C . GLU A 1 230 ? 30.882 7.877 -59.943 1.00 96.81 230 GLU A C 1
ATOM 1724 O O . GLU A 1 230 ? 31.491 7.751 -61.006 1.00 96.81 230 GLU A O 1
ATOM 1729 N N . GLU A 1 231 ? 30.711 9.072 -59.371 1.00 96.81 231 GLU A N 1
ATOM 1730 C CA . GLU A 1 231 ? 31.207 10.326 -59.950 1.00 96.81 231 GLU A CA 1
ATOM 1731 C C . GLU A 1 231 ? 32.729 10.278 -60.153 1.00 96.81 231 GLU A C 1
ATOM 1733 O O . GLU A 1 231 ? 33.233 10.585 -61.238 1.00 96.81 231 GLU A O 1
ATOM 1738 N N . LYS A 1 232 ? 33.479 9.826 -59.139 1.00 95.81 232 LYS A N 1
ATOM 1739 C CA . LYS A 1 232 ? 34.940 9.690 -59.233 1.00 95.81 232 LYS A CA 1
ATOM 1740 C C . LYS A 1 232 ? 35.371 8.625 -60.234 1.00 95.81 232 LYS A C 1
ATOM 1742 O O . LYS A 1 232 ? 36.394 8.814 -60.892 1.00 95.81 232 LYS A O 1
ATOM 1747 N N . ALA A 1 233 ? 34.622 7.535 -60.370 1.00 96.19 233 ALA A N 1
ATOM 1748 C CA . ALA A 1 233 ? 34.893 6.502 -61.361 1.00 96.19 233 ALA A CA 1
ATOM 1749 C C . ALA A 1 233 ? 34.716 7.044 -62.787 1.00 96.19 233 ALA A C 1
ATOM 1751 O O . ALA A 1 233 ? 35.616 6.872 -63.609 1.00 96.19 233 ALA A O 1
ATOM 1752 N N . VAL A 1 234 ? 33.625 7.772 -63.052 1.00 96.88 234 VAL A N 1
ATOM 1753 C CA . VAL A 1 234 ? 33.380 8.430 -64.347 1.00 96.88 234 VAL A CA 1
ATOM 1754 C C . VAL A 1 234 ? 34.454 9.479 -64.640 1.00 96.88 234 VAL A C 1
ATOM 1756 O O . VAL A 1 234 ? 35.007 9.513 -65.741 1.00 96.88 234 VAL A O 1
ATOM 1759 N N . GLU A 1 235 ? 34.812 10.308 -63.654 1.00 96.25 235 GLU A N 1
ATOM 1760 C CA . GLU A 1 235 ? 35.882 11.300 -63.795 1.00 96.25 235 GLU A CA 1
ATOM 1761 C C . GLU A 1 235 ? 37.229 10.630 -64.121 1.00 96.25 235 GLU A C 1
ATOM 1763 O O . GLU A 1 235 ? 37.966 11.086 -65.001 1.00 96.25 235 GLU A O 1
ATOM 1768 N N . MET A 1 236 ? 37.552 9.529 -63.439 1.00 95.94 236 MET A N 1
ATOM 1769 C CA . MET A 1 236 ? 38.772 8.762 -63.676 1.00 95.94 236 MET A CA 1
ATOM 1770 C C . MET A 1 236 ? 38.775 8.115 -65.063 1.00 95.94 236 MET A C 1
ATOM 1772 O O . MET A 1 236 ? 39.784 8.188 -65.764 1.00 95.94 236 MET A O 1
ATOM 1776 N N . GLU A 1 237 ? 37.661 7.528 -65.499 1.00 96.31 237 GLU A N 1
ATOM 1777 C CA . GLU A 1 237 ? 37.538 6.927 -66.828 1.00 96.31 237 GLU A CA 1
ATOM 1778 C C . GLU A 1 237 ? 37.696 7.972 -67.939 1.00 96.31 237 GLU A C 1
ATOM 1780 O O . GLU A 1 237 ? 38.439 7.743 -68.900 1.00 96.31 237 GLU A O 1
ATOM 1785 N N . ALA A 1 238 ? 37.093 9.154 -67.773 1.00 96.44 238 ALA A N 1
ATOM 1786 C CA . ALA A 1 238 ? 37.266 10.279 -68.686 1.00 96.44 238 ALA A CA 1
ATOM 1787 C C . ALA A 1 238 ? 38.733 10.738 -68.749 1.00 96.44 238 ALA A C 1
ATOM 1789 O O . ALA A 1 238 ? 39.291 10.880 -69.841 1.00 96.44 238 ALA A O 1
ATOM 1790 N N . ARG A 1 239 ? 39.399 10.898 -67.594 1.00 96.88 239 ARG A N 1
ATOM 1791 C CA . ARG A 1 239 ? 40.835 11.233 -67.525 1.00 96.88 239 ARG A CA 1
ATOM 1792 C C . ARG A 1 239 ? 41.691 10.182 -68.233 1.00 96.88 239 ARG A C 1
ATOM 1794 O O . ARG A 1 239 ? 42.541 10.535 -69.047 1.00 96.88 239 ARG A O 1
ATOM 1801 N N . MET A 1 240 ? 41.441 8.897 -67.981 1.00 95.12 240 MET A N 1
ATOM 1802 C CA . MET A 1 240 ? 42.129 7.790 -68.655 1.00 95.12 240 MET A CA 1
ATOM 1803 C C . MET A 1 240 ? 41.857 7.765 -70.165 1.00 95.12 240 MET A C 1
ATOM 1805 O O . MET A 1 240 ? 42.732 7.388 -70.941 1.00 95.12 240 MET A O 1
ATOM 1809 N N . GLY A 1 241 ? 40.663 8.165 -70.610 1.00 96.38 241 GLY A N 1
ATOM 1810 C CA . GLY A 1 241 ? 40.337 8.348 -72.025 1.00 96.38 241 GLY A CA 1
ATOM 1811 C C . GLY A 1 241 ? 41.200 9.422 -72.691 1.00 96.38 241 GLY A C 1
ATOM 1812 O O . GLY A 1 241 ? 41.779 9.169 -73.746 1.00 96.38 241 GLY A O 1
ATOM 1813 N N . VAL A 1 242 ? 41.361 10.580 -72.043 1.00 96.94 242 VAL A N 1
ATOM 1814 C CA . VAL A 1 242 ? 42.228 11.670 -72.528 1.00 96.94 242 VAL A CA 1
ATOM 1815 C C . VAL A 1 242 ? 43.692 11.231 -72.597 1.00 96.94 242 VAL A C 1
ATOM 1817 O O . VAL A 1 242 ? 44.365 11.499 -73.592 1.00 96.94 242 VAL A O 1
ATOM 1820 N N . PHE A 1 243 ? 44.192 10.523 -71.578 1.00 95.25 243 PHE A N 1
ATOM 1821 C CA . PHE A 1 243 ? 45.557 9.987 -71.608 1.00 95.25 243 PHE A CA 1
ATOM 1822 C C . PHE A 1 243 ? 45.762 9.007 -72.767 1.00 95.25 243 PHE A C 1
ATOM 1824 O O . PHE A 1 243 ? 46.721 9.171 -73.515 1.00 95.25 243 PHE A O 1
ATOM 1831 N N . ARG A 1 244 ? 44.827 8.073 -72.992 1.00 96.81 244 ARG A N 1
ATOM 1832 C CA . ARG A 1 244 ? 44.884 7.128 -74.122 1.00 96.81 244 ARG A CA 1
ATOM 1833 C C . ARG A 1 244 ? 44.862 7.824 -75.484 1.00 96.81 244 ARG A C 1
ATOM 1835 O O . ARG A 1 244 ? 45.597 7.428 -76.383 1.00 96.81 244 ARG A O 1
ATOM 1842 N N . GLN A 1 245 ? 44.042 8.863 -75.649 1.00 95.94 245 GLN A N 1
ATOM 1843 C CA . GLN A 1 245 ? 44.024 9.661 -76.882 1.00 95.94 245 GLN A CA 1
ATOM 1844 C C . GLN A 1 245 ? 45.375 10.338 -77.119 1.00 95.94 245 GLN A C 1
ATOM 1846 O O . GLN A 1 245 ? 45.928 10.249 -78.212 1.00 95.94 245 GLN A O 1
ATOM 1851 N N . ARG A 1 246 ? 45.947 10.947 -76.075 1.00 96.88 246 ARG A N 1
ATOM 1852 C CA . ARG A 1 246 ? 47.262 11.586 -76.150 1.00 96.88 246 ARG A CA 1
ATOM 1853 C C . ARG A 1 246 ? 48.378 10.587 -76.458 1.00 96.88 246 ARG A C 1
ATOM 1855 O O . ARG A 1 246 ? 49.268 10.908 -77.239 1.00 96.88 246 ARG A O 1
ATOM 1862 N N . GLU A 1 247 ? 48.343 9.398 -75.863 1.00 95.12 247 GLU A N 1
ATOM 1863 C CA . GLU A 1 247 ? 49.275 8.310 -76.182 1.00 95.12 247 GLU A CA 1
ATOM 1864 C C . GLU A 1 247 ? 49.164 7.914 -77.658 1.00 95.12 247 GLU A C 1
ATOM 1866 O O . GLU A 1 247 ? 50.173 7.906 -78.359 1.00 95.12 247 GLU A O 1
ATOM 1871 N N . ALA A 1 248 ? 47.947 7.706 -78.168 1.00 96.38 248 ALA A N 1
ATOM 1872 C CA . ALA A 1 248 ? 47.722 7.370 -79.573 1.00 96.38 248 ALA A CA 1
ATOM 1873 C C . ALA A 1 248 ? 48.205 8.472 -80.538 1.00 96.38 248 ALA A C 1
ATOM 1875 O O . ALA A 1 248 ? 48.795 8.169 -81.577 1.00 96.38 248 ALA A O 1
ATOM 1876 N N . GLU A 1 249 ? 47.995 9.748 -80.199 1.00 96.44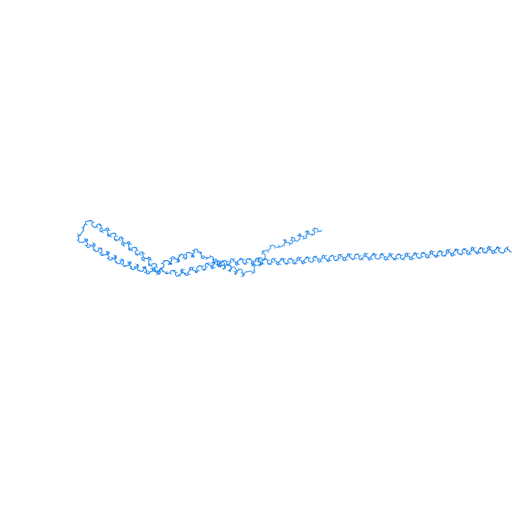 249 GLU A N 1
ATOM 1877 C CA . GLU A 1 249 ? 48.513 10.886 -80.968 1.00 96.44 249 GLU A CA 1
ATOM 1878 C C . GLU A 1 249 ? 50.045 10.929 -80.977 1.00 96.44 249 GLU A C 1
ATOM 1880 O O . GLU A 1 249 ? 50.654 11.156 -82.025 1.00 96.44 249 GLU A O 1
ATOM 1885 N N . LEU A 1 250 ? 50.684 10.715 -79.823 1.00 96.19 250 LEU A N 1
ATOM 1886 C CA . LEU A 1 250 ? 52.143 10.676 -79.718 1.00 96.19 250 LEU A CA 1
ATOM 1887 C C . LEU A 1 250 ? 52.721 9.507 -80.515 1.00 96.19 250 LEU A C 1
ATOM 1889 O O . LEU A 1 250 ? 53.682 9.697 -81.258 1.00 96.19 250 LEU A O 1
ATOM 1893 N N . GLU A 1 251 ? 52.117 8.324 -80.424 1.00 96.19 251 GLU A N 1
ATOM 1894 C CA . GLU A 1 251 ? 52.507 7.176 -81.239 1.00 96.19 251 GLU A CA 1
ATOM 1895 C C . GLU A 1 251 ? 52.347 7.447 -82.738 1.00 96.19 251 GLU A C 1
ATOM 1897 O O . GLU A 1 251 ? 53.224 7.080 -83.520 1.00 96.19 251 GLU A O 1
ATOM 1902 N N . ALA A 1 252 ? 51.259 8.103 -83.156 1.00 96.38 252 ALA A N 1
ATOM 1903 C CA . ALA A 1 252 ? 51.047 8.473 -84.553 1.00 96.38 252 ALA A CA 1
ATOM 1904 C C . ALA A 1 252 ? 52.127 9.446 -85.051 1.00 96.38 252 ALA A C 1
ATOM 1906 O O . ALA A 1 252 ? 52.692 9.223 -86.119 1.00 96.38 252 ALA A O 1
ATOM 1907 N N . ARG A 1 253 ? 52.489 10.458 -84.250 1.00 96.25 253 ARG A N 1
ATOM 1908 C CA . ARG A 1 253 ? 53.590 11.388 -84.567 1.00 96.25 253 ARG A CA 1
ATOM 1909 C C . ARG A 1 253 ? 54.944 10.689 -84.640 1.00 96.25 253 ARG A C 1
ATOM 1911 O O . ARG A 1 253 ? 55.760 11.033 -85.490 1.00 96.25 253 ARG A O 1
ATOM 1918 N N . ILE A 1 254 ? 55.200 9.716 -83.762 1.00 96.44 254 ILE A N 1
ATOM 1919 C CA . ILE A 1 254 ? 56.427 8.909 -83.815 1.00 96.44 254 ILE A CA 1
ATOM 1920 C C . ILE A 1 254 ? 56.455 8.087 -85.107 1.00 96.44 254 ILE A C 1
ATOM 1922 O O . ILE A 1 254 ? 57.477 8.086 -85.789 1.00 96.44 254 ILE A O 1
ATOM 1926 N N . ARG A 1 255 ? 55.346 7.431 -85.478 1.00 96.19 255 ARG A N 1
ATOM 1927 C CA . ARG A 1 255 ? 55.237 6.679 -86.741 1.00 96.19 255 ARG A CA 1
ATOM 1928 C C . ARG A 1 255 ? 55.477 7.575 -87.955 1.00 96.19 255 ARG A C 1
ATOM 1930 O O . ARG A 1 255 ? 56.326 7.246 -88.774 1.00 96.19 255 ARG A O 1
ATOM 1937 N N . GLU A 1 256 ? 54.819 8.729 -88.017 1.00 96.12 256 GLU A N 1
ATOM 1938 C CA . GLU A 1 256 ? 55.022 9.718 -89.081 1.00 96.12 256 GLU A CA 1
ATOM 1939 C C . GLU A 1 256 ? 56.485 10.194 -89.140 1.00 96.12 256 GLU A C 1
ATOM 1941 O O . GLU A 1 256 ? 57.089 10.259 -90.209 1.00 96.12 256 GLU A O 1
ATOM 1946 N N . GLY A 1 257 ? 57.100 10.473 -87.987 1.00 95.38 257 GLY A N 1
ATOM 1947 C CA . GLY A 1 257 ? 58.513 10.840 -87.897 1.00 95.38 257 GLY A CA 1
ATOM 1948 C C . GLY A 1 257 ? 59.454 9.747 -88.415 1.00 95.38 257 GLY A C 1
ATOM 1949 O O . GLY A 1 257 ? 60.406 10.052 -89.134 1.00 95.38 257 GLY A O 1
ATOM 1950 N N . LEU A 1 258 ? 59.178 8.478 -88.097 1.00 96.00 258 LEU A N 1
ATOM 1951 C CA . LEU A 1 258 ? 59.934 7.327 -88.601 1.00 96.00 258 LEU A CA 1
ATOM 1952 C C . LEU A 1 258 ? 59.756 7.143 -90.115 1.00 96.00 258 LEU A C 1
ATOM 1954 O O . LEU A 1 258 ? 60.737 6.892 -90.813 1.00 96.00 258 LEU A O 1
ATOM 1958 N N . GLU A 1 259 ? 58.541 7.312 -90.639 1.00 95.56 259 GLU A N 1
ATOM 1959 C CA . GLU A 1 259 ? 58.260 7.261 -92.080 1.00 95.56 259 GLU A CA 1
ATOM 1960 C C . GLU A 1 259 ? 58.971 8.388 -92.838 1.00 95.56 259 GLU A C 1
ATOM 1962 O O . GLU A 1 259 ? 59.599 8.138 -93.871 1.00 95.56 259 GLU A O 1
ATOM 1967 N N . ASN A 1 260 ? 58.946 9.609 -92.297 1.00 95.44 260 ASN A N 1
ATOM 1968 C CA . ASN A 1 260 ? 59.668 10.758 -92.839 1.00 95.44 260 ASN A CA 1
ATOM 1969 C C . ASN A 1 260 ? 61.184 10.533 -92.823 1.00 95.44 260 ASN A C 1
ATOM 1971 O O . ASN A 1 260 ? 61.856 10.820 -93.814 1.00 95.44 260 ASN A O 1
ATOM 1975 N N . LEU A 1 261 ? 61.732 9.976 -91.737 1.00 96.06 261 LEU A N 1
ATOM 1976 C CA . LEU A 1 261 ? 63.148 9.614 -91.661 1.00 96.06 261 LEU A CA 1
ATOM 1977 C C . LEU A 1 261 ? 63.504 8.561 -92.717 1.00 96.06 261 LEU A C 1
ATOM 1979 O O . LEU A 1 261 ? 64.487 8.731 -93.432 1.00 96.06 261 LEU A O 1
ATOM 1983 N N . ALA A 1 262 ? 62.686 7.517 -92.867 1.00 95.56 262 ALA A N 1
ATOM 1984 C CA . ALA A 1 262 ? 62.879 6.488 -93.885 1.00 95.56 262 ALA A CA 1
ATOM 1985 C C . ALA A 1 262 ? 62.747 7.046 -95.315 1.00 95.56 262 ALA A C 1
ATOM 1987 O O . ALA A 1 262 ? 63.433 6.596 -96.232 1.00 95.56 262 ALA A O 1
ATOM 1988 N N . ALA A 1 263 ? 61.871 8.028 -95.542 1.00 94.62 263 ALA A N 1
ATOM 1989 C CA . ALA A 1 263 ? 61.766 8.732 -96.818 1.00 94.62 263 ALA A CA 1
ATOM 1990 C C . ALA A 1 263 ? 63.010 9.588 -97.100 1.00 94.62 263 ALA A C 1
ATOM 1992 O O . ALA A 1 263 ? 63.542 9.532 -98.206 1.00 94.62 263 ALA A O 1
ATOM 1993 N N . MET A 1 264 ? 63.514 10.318 -96.100 1.00 93.31 264 MET A N 1
ATOM 1994 C CA . MET A 1 264 ? 64.750 11.099 -96.210 1.00 93.31 264 MET A CA 1
ATOM 1995 C C . MET A 1 264 ? 65.974 10.211 -96.428 1.00 93.31 264 MET A C 1
ATOM 1997 O O . MET A 1 264 ? 66.818 10.545 -97.252 1.00 93.31 264 MET A O 1
ATOM 2001 N N . GLN A 1 265 ? 66.057 9.063 -95.750 1.00 94.81 265 GLN A N 1
ATOM 2002 C CA . GLN A 1 265 ? 67.103 8.065 -95.984 1.00 94.81 265 GLN A CA 1
ATOM 2003 C C . GLN A 1 265 ? 67.073 7.568 -97.432 1.00 94.81 265 GLN A C 1
ATOM 2005 O O . GLN A 1 265 ? 68.088 7.673 -98.113 1.00 94.81 265 GLN A O 1
ATOM 2010 N N . ARG A 1 266 ? 65.905 7.157 -97.948 1.00 94.94 266 ARG A N 1
ATOM 2011 C CA . ARG A 1 266 ? 65.741 6.759 -99.360 1.00 94.94 266 ARG A CA 1
ATOM 2012 C C . ARG A 1 266 ? 66.086 7.880 -100.343 1.00 94.94 266 ARG A C 1
ATOM 2014 O O . ARG A 1 266 ? 66.715 7.627 -101.364 1.00 94.94 266 ARG A O 1
ATOM 2021 N N . ALA A 1 267 ? 65.683 9.117 -100.055 1.00 94.38 267 ALA A N 1
ATOM 2022 C CA . ALA A 1 267 ? 66.014 10.271 -100.889 1.00 94.38 267 ALA A CA 1
ATOM 2023 C C . ALA A 1 267 ? 67.522 10.559 -100.885 1.00 94.38 267 ALA A C 1
ATOM 2025 O O . ALA A 1 267 ? 68.095 10.863 -101.929 1.00 94.38 267 ALA A O 1
ATOM 2026 N N . ASN A 1 268 ? 68.175 10.424 -99.730 1.00 94.19 268 ASN A N 1
ATOM 2027 C CA . ASN A 1 268 ? 69.616 10.584 -99.600 1.00 94.19 268 ASN A CA 1
ATOM 2028 C C . ASN A 1 268 ? 70.378 9.459 -100.315 1.00 94.19 268 ASN A C 1
ATOM 2030 O O . ASN A 1 268 ? 71.332 9.749 -101.025 1.00 94.19 268 ASN A O 1
ATOM 2034 N N . GLU A 1 269 ? 69.938 8.203 -100.201 1.00 94.44 269 GLU A N 1
ATOM 2035 C CA . GLU A 1 269 ? 70.480 7.067 -100.964 1.00 94.44 269 GLU A CA 1
ATOM 2036 C C . GLU A 1 269 ? 70.333 7.287 -102.475 1.00 94.44 269 GLU A C 1
ATOM 2038 O O . GLU A 1 269 ? 71.293 7.111 -103.224 1.00 94.44 269 GLU A O 1
ATOM 2043 N N . ALA A 1 270 ? 69.164 7.750 -102.930 1.00 93.06 270 ALA A N 1
ATOM 2044 C CA . ALA A 1 270 ? 68.943 8.099 -104.330 1.00 93.06 270 ALA A CA 1
ATOM 2045 C C . ALA A 1 270 ? 69.867 9.241 -104.786 1.00 93.06 270 ALA A C 1
ATOM 2047 O O . ALA A 1 270 ? 70.464 9.162 -105.856 1.00 93.06 270 ALA A O 1
ATOM 2048 N N . MET A 1 271 ? 70.035 10.284 -103.967 1.00 91.38 271 MET A N 1
ATOM 2049 C CA . MET A 1 271 ? 70.932 11.402 -104.265 1.00 91.38 271 MET A CA 1
ATOM 2050 C C . MET A 1 271 ? 72.403 10.969 -104.286 1.00 91.38 271 MET A C 1
ATOM 2052 O O . MET A 1 271 ? 73.143 11.377 -105.178 1.00 91.38 271 MET A O 1
ATOM 2056 N N . GLN A 1 272 ? 72.825 10.104 -103.361 1.00 93.38 272 GLN A N 1
ATOM 2057 C CA . GLN A 1 272 ? 74.148 9.477 -103.383 1.00 93.38 272 GLN A CA 1
ATOM 2058 C C . GLN A 1 272 ? 74.345 8.641 -104.654 1.00 93.38 272 GLN A C 1
ATOM 2060 O O . GLN A 1 272 ? 75.410 8.723 -105.262 1.00 93.38 272 GLN A O 1
ATOM 2065 N N . GLY A 1 273 ? 73.316 7.913 -105.098 1.00 91.69 273 GLY A N 1
ATOM 2066 C CA . GLY A 1 273 ? 73.306 7.205 -106.379 1.00 91.69 273 GLY A CA 1
ATOM 2067 C C . GLY A 1 273 ? 73.507 8.141 -107.573 1.00 91.69 273 GLY A C 1
ATOM 2068 O O . GLY A 1 273 ? 74.383 7.896 -108.396 1.00 91.69 273 GLY A O 1
ATOM 2069 N N . VAL A 1 274 ? 72.786 9.266 -107.630 1.00 92.38 274 VAL A N 1
ATOM 2070 C CA . VAL A 1 274 ? 72.956 10.284 -108.686 1.00 92.38 274 VAL A CA 1
ATOM 2071 C C . VAL A 1 274 ? 74.362 10.889 -108.668 1.00 92.38 274 VAL A C 1
ATOM 2073 O O . VAL A 1 274 ? 74.959 11.076 -109.725 1.00 92.38 274 VAL A O 1
ATOM 2076 N N . VAL A 1 275 ? 74.919 11.183 -107.489 1.00 91.44 275 VAL A N 1
ATOM 2077 C CA . VAL A 1 275 ? 76.303 11.673 -107.363 1.00 91.44 275 VAL A CA 1
ATOM 2078 C C . VAL A 1 275 ? 77.298 10.621 -107.850 1.00 91.44 275 VAL A C 1
ATOM 2080 O O . VAL A 1 275 ? 78.253 10.969 -108.542 1.00 91.44 275 VAL A O 1
ATOM 2083 N N . PHE A 1 276 ? 77.074 9.345 -107.530 1.00 92.31 276 PHE A N 1
ATOM 2084 C CA . PHE A 1 276 ? 77.911 8.249 -108.010 1.00 92.31 276 PHE A CA 1
ATOM 2085 C C . PHE A 1 276 ? 77.842 8.110 -109.535 1.00 92.31 276 PHE A C 1
ATOM 2087 O O . PHE A 1 276 ? 78.883 8.060 -110.179 1.00 92.31 276 PHE A O 1
ATOM 2094 N N . GLU A 1 277 ? 76.646 8.131 -110.128 1.00 91.75 277 GLU A N 1
ATOM 2095 C CA . GLU A 1 277 ? 76.468 8.115 -111.586 1.00 91.75 277 GLU A CA 1
ATOM 2096 C C . GLU A 1 277 ? 77.111 9.331 -112.263 1.00 91.75 277 GLU A C 1
ATOM 2098 O O . GLU A 1 277 ? 77.771 9.191 -113.291 1.00 91.75 277 GLU A O 1
ATOM 2103 N N . ALA A 1 278 ? 76.953 10.529 -111.694 1.00 89.06 278 ALA A N 1
ATOM 2104 C CA . ALA A 1 278 ? 77.582 11.742 -112.206 1.00 89.06 278 ALA A CA 1
ATOM 2105 C C . ALA A 1 278 ? 79.115 11.662 -112.131 1.00 89.06 278 ALA A C 1
ATOM 2107 O O . ALA A 1 278 ? 79.789 12.015 -113.096 1.00 89.06 278 ALA A O 1
ATOM 2108 N N . ASN A 1 279 ? 79.670 11.155 -111.025 1.00 89.75 279 ASN A N 1
ATOM 2109 C CA . ASN A 1 279 ? 81.103 10.893 -110.905 1.00 89.75 279 ASN A CA 1
ATOM 2110 C C . ASN A 1 279 ? 81.574 9.846 -111.919 1.00 89.75 279 ASN A C 1
ATOM 2112 O O . ASN A 1 279 ? 82.578 10.088 -112.577 1.00 89.75 279 ASN A O 1
ATOM 2116 N N . ALA A 1 280 ? 80.842 8.742 -112.101 1.00 89.44 280 ALA A N 1
ATOM 2117 C CA . ALA A 1 280 ? 81.172 7.712 -113.084 1.00 89.44 280 ALA A CA 1
ATOM 2118 C C . ALA A 1 280 ? 81.178 8.276 -114.514 1.00 89.44 280 ALA A C 1
ATOM 2120 O O . ALA A 1 280 ? 82.116 8.024 -115.261 1.00 89.44 280 ALA A O 1
ATOM 2121 N N . ARG A 1 281 ? 80.197 9.118 -114.877 1.00 89.06 281 ARG A N 1
ATOM 2122 C CA . ARG A 1 281 ? 80.193 9.837 -116.164 1.00 89.06 281 ARG A CA 1
ATOM 2123 C C . ARG A 1 281 ? 81.368 10.797 -116.293 1.00 89.06 281 ARG A C 1
ATOM 2125 O O . ARG A 1 281 ? 81.978 10.859 -117.348 1.00 89.06 281 ARG A O 1
ATOM 2132 N N . MET A 1 282 ? 81.710 11.540 -115.239 1.00 87.38 282 MET A N 1
ATOM 2133 C CA . MET A 1 282 ? 82.895 12.404 -115.262 1.00 87.38 282 MET A CA 1
ATOM 2134 C C . MET A 1 282 ? 84.191 11.599 -115.396 1.00 87.38 282 MET A C 1
ATOM 2136 O O . MET A 1 282 ? 85.119 12.061 -116.052 1.00 87.38 282 MET A O 1
ATOM 2140 N N . GLU A 1 283 ? 84.289 10.427 -114.771 1.00 88.25 283 GLU A N 1
ATOM 2141 C CA . GLU A 1 283 ? 85.424 9.516 -114.928 1.00 88.25 283 GLU A CA 1
ATOM 2142 C C . GLU A 1 283 ? 85.477 8.920 -116.334 1.00 88.25 283 GLU A C 1
ATOM 2144 O O . GLU A 1 283 ? 86.556 8.882 -116.913 1.00 88.25 283 GLU A O 1
ATOM 2149 N N . GLU A 1 284 ? 84.339 8.544 -116.916 1.00 87.25 284 GLU A N 1
ATOM 2150 C CA . GLU A 1 284 ? 84.233 8.099 -118.307 1.00 87.25 284 GLU A CA 1
ATOM 2151 C C . GLU A 1 284 ? 84.623 9.217 -119.279 1.00 87.25 284 GLU A C 1
ATOM 2153 O O . GLU A 1 284 ? 85.455 8.995 -120.149 1.00 87.25 284 GLU A O 1
ATOM 2158 N N . GLU A 1 285 ? 84.124 10.443 -119.090 1.00 87.12 285 GLU A N 1
ATOM 2159 C CA . GLU A 1 285 ? 84.543 11.616 -119.865 1.00 87.12 285 GLU A CA 1
ATOM 2160 C C . GLU A 1 285 ? 86.033 11.931 -119.677 1.00 87.12 285 GLU A C 1
ATOM 2162 O O . GLU A 1 285 ? 86.695 12.391 -120.606 1.00 87.12 285 GLU A O 1
ATOM 2167 N N . ARG A 1 286 ? 86.588 11.734 -118.475 1.00 86.19 286 ARG A N 1
ATOM 2168 C CA . ARG A 1 286 ? 88.031 11.881 -118.232 1.00 86.19 286 ARG A CA 1
ATOM 2169 C C . ARG A 1 286 ? 88.817 10.790 -118.947 1.00 86.19 286 ARG A C 1
ATOM 2171 O O . ARG A 1 286 ? 89.834 11.108 -119.548 1.00 86.19 286 ARG A O 1
ATOM 2178 N N . ALA A 1 287 ? 88.358 9.543 -118.902 1.00 85.94 287 ALA A N 1
ATOM 2179 C CA . ALA A 1 287 ? 88.985 8.416 -119.576 1.00 85.94 287 ALA A CA 1
ATOM 2180 C C . ALA A 1 287 ? 88.899 8.559 -121.100 1.00 85.94 287 ALA A C 1
ATOM 2182 O O . ALA A 1 287 ? 89.895 8.343 -121.779 1.00 85.94 287 ALA A O 1
ATOM 2183 N N . SER A 1 288 ? 87.763 8.998 -121.647 1.00 85.62 288 SER A N 1
ATOM 2184 C CA . SER A 1 288 ? 87.602 9.269 -123.076 1.00 85.62 288 SER A CA 1
ATOM 2185 C C . SER A 1 288 ? 88.512 10.411 -123.522 1.00 85.62 288 SER A C 1
ATOM 2187 O O . SER A 1 288 ? 89.246 10.252 -124.490 1.00 85.62 288 SER A O 1
ATOM 2189 N N . LYS A 1 289 ? 88.553 11.522 -122.771 1.00 87.50 289 LYS A N 1
ATOM 2190 C CA . LYS A 1 289 ? 89.496 12.624 -123.023 1.00 87.50 289 LYS A CA 1
ATOM 2191 C C . LYS A 1 289 ? 90.946 12.156 -122.920 1.00 87.50 289 LYS A C 1
ATOM 2193 O O . LYS A 1 289 ? 91.767 12.580 -123.723 1.00 87.50 289 LYS A O 1
ATOM 2198 N N . GLN A 1 290 ? 91.274 11.280 -121.971 1.00 86.94 290 GLN A N 1
ATOM 2199 C CA . GLN A 1 290 ? 92.613 10.702 -121.858 1.00 86.94 290 GLN A CA 1
ATOM 2200 C C . GLN A 1 290 ? 92.940 9.808 -123.058 1.00 86.94 290 GLN A C 1
ATOM 2202 O O . GLN A 1 290 ? 94.012 9.951 -123.625 1.00 86.94 290 GLN A O 1
ATOM 2207 N N . HIS A 1 291 ? 92.015 8.955 -123.501 1.00 85.06 291 HIS A N 1
ATOM 2208 C CA . HIS A 1 291 ? 92.179 8.147 -124.709 1.00 85.06 291 HIS A CA 1
ATOM 2209 C C . HIS A 1 291 ? 92.326 9.000 -125.972 1.00 85.06 291 HIS A C 1
ATOM 2211 O O . HIS A 1 291 ? 93.122 8.660 -126.841 1.00 85.06 291 HIS A O 1
ATOM 2217 N N . GLU A 1 292 ? 91.597 10.111 -126.084 1.00 85.94 292 GLU A N 1
ATOM 2218 C CA . GLU A 1 292 ? 91.785 11.082 -127.165 1.00 85.94 292 GLU A CA 1
ATOM 2219 C C . GLU A 1 292 ? 93.180 11.714 -127.103 1.00 85.94 292 GLU A C 1
ATOM 2221 O O . GLU A 1 292 ? 93.855 11.792 -128.127 1.00 85.94 292 GLU A O 1
ATOM 2226 N N . ILE A 1 293 ? 93.648 12.117 -125.915 1.00 83.69 293 ILE A N 1
ATOM 2227 C CA . ILE A 1 293 ? 95.012 12.628 -125.714 1.00 83.69 293 ILE A CA 1
ATOM 2228 C C . ILE A 1 293 ? 96.048 11.568 -126.101 1.00 83.69 293 ILE A C 1
ATOM 2230 O O . ILE A 1 293 ? 96.964 11.881 -126.856 1.00 83.69 293 ILE A O 1
ATOM 2234 N N . ASP A 1 294 ? 95.901 10.328 -125.639 1.00 84.06 294 ASP A N 1
ATOM 2235 C CA . ASP A 1 294 ? 96.819 9.227 -125.940 1.00 84.06 294 ASP A CA 1
ATOM 2236 C C . ASP A 1 294 ? 96.810 8.891 -127.439 1.00 84.06 294 ASP A C 1
ATOM 2238 O O . ASP A 1 294 ? 97.868 8.712 -128.034 1.00 84.06 294 ASP A O 1
ATOM 2242 N N . GLY A 1 295 ? 95.641 8.887 -128.088 1.00 83.69 295 GLY A N 1
ATOM 2243 C CA . GLY A 1 295 ? 95.513 8.697 -129.534 1.00 83.69 295 GLY A CA 1
ATOM 2244 C C . GLY A 1 295 ? 96.174 9.821 -130.334 1.00 83.69 295 GLY A C 1
ATOM 2245 O O . GLY A 1 295 ? 96.889 9.555 -131.302 1.00 83.69 295 GLY A O 1
ATOM 2246 N N . LEU A 1 296 ? 96.010 11.074 -129.900 1.00 81.75 296 LEU A N 1
ATOM 2247 C CA . LEU A 1 296 ? 96.735 12.212 -130.465 1.00 81.75 296 LEU A CA 1
ATOM 2248 C C . LEU A 1 296 ? 98.248 12.087 -130.222 1.00 81.75 296 LEU A C 1
ATOM 2250 O O . LEU A 1 296 ? 99.029 12.385 -131.124 1.00 81.75 296 LEU A O 1
ATOM 2254 N N . MET A 1 297 ? 98.687 11.608 -129.054 1.00 80.88 297 MET A N 1
ATOM 2255 C CA . MET A 1 297 ? 100.103 11.329 -128.785 1.00 80.88 297 MET A CA 1
ATOM 2256 C C . MET A 1 297 ? 100.646 10.209 -129.680 1.00 80.88 297 MET A C 1
ATOM 2258 O O . MET A 1 297 ? 101.717 10.376 -130.255 1.00 80.88 297 MET A O 1
ATOM 2262 N N . GLU A 1 298 ? 99.910 9.117 -129.888 1.00 79.31 298 GLU A N 1
ATOM 2263 C CA . GLU A 1 298 ? 100.300 8.057 -130.822 1.00 79.31 298 GLU A CA 1
ATOM 2264 C C . GLU A 1 298 ? 100.364 8.554 -132.270 1.00 79.31 298 GLU A C 1
ATOM 2266 O O . GLU A 1 298 ? 101.228 8.125 -133.035 1.00 79.31 298 GLU A O 1
ATOM 2271 N N . GLU A 1 299 ? 99.456 9.436 -132.693 1.00 76.00 299 GLU A N 1
ATOM 2272 C CA . GLU A 1 299 ? 99.540 10.074 -134.009 1.00 76.00 299 GLU A CA 1
ATOM 2273 C C . GLU A 1 299 ? 100.789 10.953 -134.120 1.00 76.00 299 GLU A C 1
ATOM 2275 O O . GLU A 1 299 ? 101.473 10.915 -135.151 1.00 76.00 299 GLU A O 1
ATOM 2280 N N . ILE A 1 300 ? 101.145 11.672 -133.050 1.00 75.12 300 ILE A N 1
ATOM 2281 C CA . ILE A 1 300 ? 102.400 12.423 -132.961 1.00 75.12 300 ILE A CA 1
ATOM 2282 C C . ILE A 1 300 ? 103.595 11.463 -133.059 1.00 75.12 300 ILE A C 1
ATOM 2284 O O . ILE A 1 300 ? 104.474 11.691 -133.891 1.00 75.12 300 ILE A O 1
ATOM 2288 N N . GLU A 1 301 ? 103.617 10.355 -132.323 1.00 74.31 301 GLU A N 1
ATOM 2289 C CA . GLU A 1 301 ? 104.697 9.360 -132.381 1.00 74.31 301 GLU A CA 1
ATOM 2290 C C . GLU A 1 301 ? 104.784 8.668 -133.752 1.00 74.31 301 GLU A C 1
ATOM 2292 O O . GLU A 1 301 ? 105.866 8.566 -134.330 1.00 74.31 301 GLU A O 1
ATOM 2297 N N . ARG A 1 302 ? 103.658 8.285 -134.368 1.00 66.12 302 ARG A N 1
ATOM 2298 C CA . ARG A 1 302 ? 103.614 7.744 -135.742 1.00 66.12 302 ARG A CA 1
ATOM 2299 C C . ARG A 1 302 ? 104.081 8.763 -136.782 1.00 66.12 302 ARG A C 1
ATOM 2301 O O . ARG A 1 302 ? 104.637 8.372 -137.813 1.00 66.12 302 ARG A O 1
ATOM 2308 N N . SER A 1 303 ? 103.855 10.056 -136.549 1.00 62.56 303 SER A N 1
ATOM 2309 C CA . SER A 1 303 ? 104.387 11.131 -137.396 1.00 62.56 303 SER A CA 1
ATOM 2310 C C . SER A 1 303 ? 105.898 11.332 -137.217 1.00 62.56 303 SER A C 1
ATOM 2312 O O . SER A 1 303 ? 106.569 11.783 -138.148 1.00 62.56 303 SER A O 1
ATOM 2314 N N . GLN A 1 304 ? 106.447 10.940 -136.063 1.00 59.59 304 GLN A N 1
ATOM 2315 C CA . GLN A 1 304 ? 107.882 10.955 -135.786 1.00 59.59 304 GLN A CA 1
ATOM 2316 C C . GLN A 1 304 ? 108.590 9.698 -136.317 1.00 59.59 304 GLN A C 1
ATOM 2318 O O . GLN A 1 304 ? 109.655 9.821 -136.915 1.00 59.59 304 GLN A O 1
ATOM 2323 N N . VAL A 1 305 ? 107.980 8.510 -136.218 1.00 58.09 305 VAL A N 1
ATOM 2324 C CA . VAL A 1 305 ? 108.546 7.245 -136.735 1.00 58.09 305 VAL A CA 1
ATOM 2325 C C . VAL A 1 305 ? 108.516 7.168 -138.269 1.00 58.09 305 VAL A C 1
ATOM 2327 O O . VAL A 1 305 ? 109.396 6.559 -138.862 1.00 58.09 305 VAL A O 1
ATOM 2330 N N . ARG A 1 306 ? 107.590 7.861 -138.954 1.00 55.69 306 ARG A N 1
ATOM 2331 C CA . ARG A 1 306 ? 107.632 8.032 -140.427 1.00 55.69 306 ARG A CA 1
ATOM 2332 C C . ARG A 1 306 ? 108.729 8.988 -140.922 1.00 55.69 306 ARG A C 1
ATOM 2334 O O . ARG A 1 306 ? 108.817 9.234 -142.124 1.00 55.69 306 ARG A O 1
ATOM 2341 N N . ARG A 1 307 ? 109.532 9.550 -140.015 1.00 51.72 307 ARG A N 1
ATOM 2342 C CA . ARG A 1 307 ? 110.608 10.503 -140.313 1.00 51.72 307 ARG A CA 1
ATOM 2343 C C . ARG A 1 307 ? 112.020 9.926 -140.104 1.00 51.72 307 ARG A C 1
ATOM 2345 O O . ARG A 1 307 ? 112.969 10.704 -140.020 1.00 51.72 307 ARG A O 1
ATOM 2352 N N . VAL A 1 308 ? 112.149 8.596 -140.068 1.00 46.97 308 VAL A N 1
ATOM 2353 C CA . VAL A 1 308 ? 113.408 7.825 -140.126 1.00 46.97 308 VAL A CA 1
ATOM 2354 C C . VAL A 1 308 ? 113.344 6.883 -141.321 1.00 46.97 308 VAL A C 1
ATOM 2356 O O . VAL A 1 308 ? 114.364 6.787 -142.034 1.00 46.97 308 VAL A O 1
#